Protein AF-A0AAV9IVK7-F1 (afdb_monomer_lite)

Secondary structure (DSSP, 8-state):
-EEE-S-TT-HHHHHHHHHHHT-TTTHHHHHHHTT--EEEEES--HHHHHHHHHHHTGGGSTTEEEEE-TT-HHHHHHHHTTS----EE--SSTT-TTGGGSTT-EEPPEEEEEETTEEEEEEE----GGGTTTTS----HHHHHHHHHHHHHTT-TTS--SSPPP---TTHHHHHHHHHHHHHHHHHTTSSTT---

pLDDT: mean 80.97, std 16.89, range [42.03, 97.69]

Structure (mmCIF, N/CA/C/O backbone):
data_AF-A0AAV9IVK7-F1
#
_entry.id   AF-A0AAV9IVK7-F1
#
loop_
_atom_site.group_PDB
_atom_site.id
_atom_site.type_symbol
_atom_site.label_atom_id
_atom_site.label_alt_id
_atom_site.label_comp_id
_atom_site.label_asym_id
_atom_site.label_entity_id
_atom_site.label_seq_id
_atom_site.pdbx_PDB_ins_code
_atom_site.Cartn_x
_atom_site.Cartn_y
_atom_site.Cartn_z
_atom_site.occupancy
_atom_site.B_iso_or_equiv
_atom_site.auth_seq_id
_atom_site.auth_comp_id
_atom_site.auth_asym_id
_atom_site.auth_atom_id
_atom_site.pdbx_PDB_model_num
ATOM 1 N N . MET A 1 1 ? -2.803 -2.476 8.104 1.00 95.19 1 MET A N 1
ATOM 2 C CA . MET A 1 1 ? -3.127 -1.958 6.752 1.00 95.19 1 MET A CA 1
ATOM 3 C C . MET A 1 1 ? -1.980 -2.274 5.807 1.00 95.19 1 MET A C 1
ATOM 5 O O . MET A 1 1 ? -0.837 -2.167 6.224 1.00 95.19 1 MET A O 1
ATOM 9 N N . PHE A 1 2 ? -2.270 -2.639 4.561 1.00 97.38 2 PHE A N 1
ATOM 10 C CA . PHE A 1 2 ? -1.283 -2.898 3.514 1.00 97.38 2 PHE A CA 1
ATOM 11 C C . PHE A 1 2 ? -1.535 -1.961 2.334 1.00 97.38 2 PHE A C 1
ATOM 13 O O . PHE A 1 2 ? -2.604 -2.006 1.729 1.00 97.38 2 PHE A O 1
ATOM 20 N N . ALA A 1 3 ? -0.556 -1.124 2.004 1.00 96.38 3 ALA A N 1
ATOM 21 C CA . ALA A 1 3 ? -0.576 -0.258 0.833 1.00 96.38 3 ALA A CA 1
ATOM 22 C C . ALA A 1 3 ? 0.445 -0.780 -0.184 1.00 96.38 3 ALA A C 1
ATOM 24 O O . ALA A 1 3 ? 1.652 -0.576 -0.036 1.00 96.38 3 ALA A O 1
ATOM 25 N N . VAL A 1 4 ? -0.041 -1.476 -1.211 1.00 97.00 4 VAL A N 1
ATOM 26 C CA . VAL A 1 4 ? 0.794 -1.996 -2.298 1.00 97.00 4 VAL A CA 1
ATOM 27 C C . VAL A 1 4 ? 1.106 -0.866 -3.270 1.00 97.00 4 VAL A C 1
ATOM 29 O O . VAL A 1 4 ? 0.221 -0.099 -3.661 1.00 97.00 4 VAL A O 1
ATOM 32 N N . TYR A 1 5 ? 2.363 -0.759 -3.690 1.00 95.50 5 TYR A N 1
ATOM 33 C CA . TYR A 1 5 ? 2.804 0.238 -4.654 1.00 95.50 5 TYR A CA 1
ATOM 34 C C . TYR A 1 5 ? 3.814 -0.332 -5.655 1.00 95.50 5 TYR A C 1
ATOM 36 O O . TYR A 1 5 ? 4.509 -1.310 -5.402 1.00 95.50 5 TYR A O 1
ATOM 44 N N . ARG A 1 6 ? 3.933 0.332 -6.811 1.00 92.88 6 ARG A N 1
ATOM 45 C CA . ARG A 1 6 ? 4.744 -0.143 -7.950 1.00 92.88 6 ARG A CA 1
ATOM 46 C C . ARG A 1 6 ? 6.261 -0.105 -7.723 1.00 92.88 6 ARG A C 1
ATOM 48 O O . ARG A 1 6 ? 7.010 -0.573 -8.574 1.00 92.88 6 ARG A O 1
ATOM 55 N N . GLY A 1 7 ? 6.709 0.508 -6.631 1.00 92.81 7 GLY A N 1
ATOM 56 C CA . GLY A 1 7 ? 8.116 0.724 -6.317 1.00 92.81 7 GLY A CA 1
ATOM 57 C C . GLY A 1 7 ? 8.552 2.191 -6.313 1.00 92.81 7 GLY A C 1
ATOM 58 O O . GLY A 1 7 ? 7.805 3.101 -6.680 1.00 92.81 7 GLY A O 1
ATOM 59 N N . SER A 1 8 ? 9.782 2.430 -5.862 1.00 91.62 8 SER A N 1
ATOM 60 C CA . SER A 1 8 ? 10.250 3.761 -5.463 1.00 91.62 8 SER A CA 1
ATOM 61 C C . SER A 1 8 ? 10.516 4.754 -6.597 1.00 91.62 8 SER A C 1
ATOM 63 O O . SER A 1 8 ? 10.635 5.959 -6.378 1.00 91.62 8 SER A O 1
ATOM 65 N N . TRP A 1 9 ? 10.575 4.279 -7.834 1.00 89.81 9 TRP A N 1
ATOM 66 C CA . TRP A 1 9 ? 10.667 5.130 -9.019 1.00 89.81 9 TRP A CA 1
ATOM 67 C C . TRP A 1 9 ? 9.313 5.766 -9.387 1.00 89.81 9 TRP A C 1
ATOM 69 O O . TRP A 1 9 ? 9.270 6.750 -10.123 1.00 89.81 9 TRP A O 1
ATOM 79 N N . CYS A 1 10 ? 8.196 5.227 -8.883 1.00 90.44 10 CYS A N 1
ATOM 80 C CA . CYS A 1 10 ? 6.849 5.685 -9.208 1.00 90.44 10 CYS A CA 1
ATOM 81 C C . CYS A 1 10 ? 6.505 6.961 -8.419 1.00 90.44 10 CYS A C 1
ATOM 83 O O . CYS A 1 10 ? 6.045 6.900 -7.277 1.00 90.44 10 CYS A O 1
ATOM 85 N N . ALA A 1 11 ? 6.669 8.133 -9.043 1.00 90.00 11 ALA A N 1
ATOM 86 C CA . ALA A 1 11 ? 6.368 9.427 -8.415 1.00 90.00 11 ALA A CA 1
ATOM 87 C C . ALA A 1 11 ? 4.920 9.518 -7.900 1.00 90.00 11 ALA A C 1
ATOM 89 O O . ALA A 1 11 ? 4.671 10.023 -6.807 1.00 90.00 11 ALA A O 1
ATOM 90 N N . VAL A 1 12 ? 3.974 8.954 -8.654 1.00 91.00 12 VAL A N 1
ATOM 91 C CA . VAL A 1 12 ? 2.556 8.930 -8.279 1.00 91.00 12 VAL A CA 1
ATOM 92 C C . VAL A 1 12 ? 2.312 8.085 -7.025 1.00 91.00 12 VAL A C 1
ATOM 94 O O . VAL A 1 12 ? 1.520 8.453 -6.163 1.00 91.00 12 VAL A O 1
ATOM 97 N N . CYS A 1 13 ? 3.032 6.971 -6.901 1.00 92.44 13 CYS A N 1
ATOM 98 C CA . CYS A 1 13 ? 2.983 6.104 -5.734 1.00 92.44 13 CYS A CA 1
ATOM 99 C C . CYS A 1 13 ? 3.539 6.823 -4.506 1.00 92.44 13 CYS A C 1
ATOM 101 O O . CYS A 1 13 ? 2.904 6.825 -3.460 1.00 92.44 13 CYS A O 1
ATOM 103 N N . ARG A 1 14 ? 4.684 7.501 -4.652 1.00 91.88 14 ARG A N 1
ATOM 104 C CA . ARG A 1 14 ? 5.283 8.294 -3.573 1.00 91.88 14 ARG A CA 1
ATOM 105 C C . ARG A 1 14 ? 4.344 9.399 -3.087 1.00 91.88 14 ARG A C 1
ATOM 107 O O . ARG A 1 14 ? 4.202 9.580 -1.884 1.00 91.88 14 ARG A O 1
ATOM 114 N N . ALA A 1 15 ? 3.702 10.122 -4.006 1.00 91.06 15 ALA A N 1
ATOM 115 C CA . ALA A 1 15 ? 2.747 11.171 -3.654 1.00 91.06 15 ALA A CA 1
ATOM 116 C C . ALA A 1 15 ? 1.525 10.612 -2.908 1.00 91.06 15 ALA A C 1
ATOM 118 O O . ALA A 1 15 ? 1.108 11.178 -1.904 1.00 91.06 15 ALA A O 1
ATOM 119 N N . TRP A 1 16 ? 0.980 9.481 -3.366 1.00 91.50 16 TRP A N 1
ATOM 120 C CA . TRP A 1 16 ? -0.132 8.809 -2.691 1.00 91.50 16 TRP A CA 1
ATOM 121 C C . TRP A 1 16 ? 0.242 8.320 -1.288 1.00 91.50 16 TRP A C 1
ATOM 123 O O . TRP A 1 16 ? -0.510 8.544 -0.348 1.00 91.50 16 TRP A O 1
ATOM 133 N N . LEU A 1 17 ? 1.423 7.719 -1.128 1.00 91.69 17 LEU A N 1
ATOM 134 C CA . LEU A 1 17 ? 1.901 7.248 0.170 1.00 91.69 17 LEU A CA 1
ATOM 135 C C . LEU A 1 17 ? 2.155 8.395 1.150 1.00 91.69 17 LEU A C 1
ATOM 137 O O . LEU A 1 17 ? 1.761 8.284 2.301 1.00 91.69 17 LEU A O 1
ATOM 141 N N . ARG A 1 18 ? 2.733 9.517 0.702 1.00 89.62 18 ARG A N 1
ATOM 142 C CA . ARG A 1 18 ? 2.906 10.707 1.557 1.00 89.62 18 ARG A CA 1
ATOM 143 C C . ARG A 1 18 ? 1.588 11.223 2.116 1.00 89.62 18 ARG A C 1
ATOM 145 O O . ARG A 1 18 ? 1.512 11.512 3.297 1.00 89.62 18 ARG A O 1
ATOM 152 N N . ARG A 1 19 ? 0.522 11.207 1.315 1.00 88.62 19 ARG A N 1
ATOM 153 C CA . ARG A 1 19 ? -0.805 11.613 1.787 1.00 88.62 19 ARG A CA 1
ATOM 154 C C . ARG A 1 19 ? -1.365 10.756 2.920 1.00 88.62 19 ARG A C 1
ATOM 156 O O . ARG A 1 19 ? -2.202 11.268 3.643 1.00 88.62 19 ARG A O 1
ATOM 163 N N . PHE A 1 20 ? -0.947 9.496 3.079 1.00 83.19 20 PHE A N 1
ATOM 164 C CA . PHE A 1 20 ? -1.287 8.730 4.287 1.00 83.19 20 PHE A CA 1
ATOM 165 C C . PHE A 1 20 ? -0.589 9.293 5.524 1.00 83.19 20 PHE A C 1
ATOM 167 O O . PHE A 1 20 ? -1.168 9.298 6.600 1.00 83.19 20 PHE A O 1
ATOM 174 N N . LEU A 1 21 ? 0.656 9.734 5.367 1.00 82.06 21 LEU A N 1
ATOM 175 C CA . LEU A 1 21 ? 1.499 10.209 6.462 1.00 82.06 21 LEU A CA 1
ATOM 176 C C . LEU A 1 21 ? 1.112 11.627 6.895 1.00 82.06 21 LEU A C 1
ATOM 178 O O . LEU A 1 21 ? 1.238 11.948 8.068 1.00 82.06 21 LEU A O 1
ATOM 182 N N . ASP A 1 22 ? 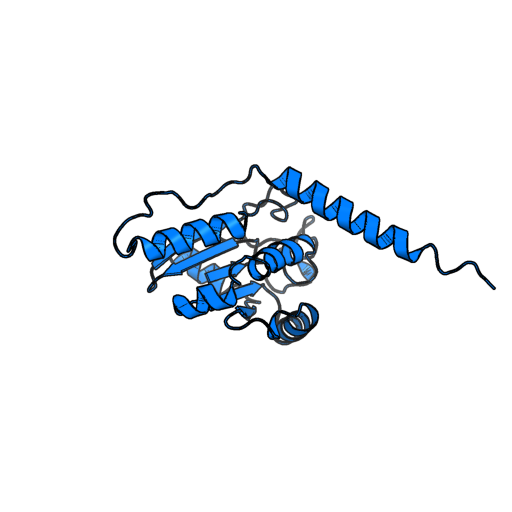0.597 12.427 5.960 1.00 86.00 22 ASP A N 1
ATOM 183 C CA . ASP A 1 22 ? 0.215 13.828 6.169 1.00 86.00 22 ASP A CA 1
ATOM 184 C C . ASP A 1 22 ? -1.245 14.002 6.678 1.00 86.00 22 ASP A C 1
ATOM 186 O O . ASP A 1 22 ? -1.797 15.098 6.593 1.00 86.00 22 ASP A O 1
ATOM 190 N N . VAL A 1 23 ? -1.926 12.935 7.132 1.00 79.19 23 VAL A N 1
ATOM 191 C CA . VAL A 1 23 ? -3.314 13.012 7.652 1.00 79.19 23 VAL A CA 1
ATOM 192 C C . VAL A 1 23 ? -3.336 13.502 9.099 1.00 79.19 23 VAL A C 1
ATOM 194 O O . VAL A 1 23 ? -2.547 13.016 9.898 1.00 79.19 23 VAL A O 1
ATOM 197 N N . GLU A 1 24 ? -4.294 14.375 9.443 1.00 65.31 24 GLU A N 1
ATOM 198 C CA . GLU A 1 24 ? -4.499 14.918 10.798 1.00 65.31 24 GLU A CA 1
ATOM 199 C C . GLU A 1 24 ? -5.785 14.389 11.497 1.00 65.31 24 GLU A C 1
ATOM 201 O O . GLU A 1 24 ? -6.814 14.203 10.835 1.00 65.31 24 GLU A O 1
ATOM 206 N N . PRO A 1 25 ? -5.796 14.135 12.829 1.00 79.75 25 PRO A N 1
ATOM 207 C CA . PRO A 1 25 ? -4.619 13.933 13.678 1.00 79.75 25 PRO A CA 1
ATOM 208 C C . PRO A 1 25 ? -3.663 12.919 13.066 1.00 79.75 25 PRO A C 1
ATOM 210 O O . PRO A 1 25 ? -4.139 12.034 12.338 1.00 79.75 25 PRO A O 1
ATOM 213 N N . SER A 1 26 ? -2.367 13.083 13.354 1.00 82.81 26 SER A N 1
ATOM 214 C CA . SER A 1 26 ? -1.291 12.328 12.715 1.00 82.81 26 SER A CA 1
ATOM 215 C C . SER A 1 26 ? -1.644 10.844 12.598 1.00 82.81 26 SER A C 1
ATOM 217 O O . SER A 1 26 ? -2.177 10.224 13.528 1.00 82.81 26 SER A O 1
ATOM 219 N N . LEU A 1 27 ? -1.345 10.241 11.445 1.00 86.44 27 LEU A N 1
ATOM 220 C CA . LEU A 1 27 ? -1.586 8.811 11.238 1.00 86.44 27 LEU A CA 1
ATOM 221 C C . LEU A 1 27 ? -0.963 7.969 12.368 1.00 86.44 27 LEU A C 1
ATOM 223 O O . LEU A 1 27 ? -1.567 6.991 12.798 1.00 86.44 27 LEU A O 1
ATOM 227 N N . SER A 1 28 ? 0.203 8.368 12.879 1.00 86.94 28 SER A N 1
ATOM 228 C CA . SER A 1 28 ? 0.886 7.697 13.990 1.00 86.94 28 SER A CA 1
ATOM 229 C C . SER A 1 28 ? 0.036 7.644 15.264 1.00 86.94 28 SER A C 1
ATOM 231 O O . SER A 1 28 ? -0.057 6.587 15.895 1.00 86.94 28 SER A O 1
ATOM 233 N N . ASP A 1 29 ? -0.620 8.747 15.627 1.00 90.38 29 ASP A N 1
ATOM 234 C CA . ASP A 1 29 ? -1.457 8.811 16.831 1.00 90.38 29 ASP A CA 1
ATOM 235 C C . ASP A 1 29 ? -2.673 7.903 16.687 1.00 90.38 29 ASP A C 1
ATOM 237 O O . ASP A 1 29 ? -2.962 7.081 17.560 1.00 90.38 29 ASP A O 1
ATOM 241 N N . ARG A 1 30 ? -3.337 7.975 15.528 1.00 90.12 30 ARG A N 1
ATOM 242 C CA . ARG A 1 30 ? -4.506 7.139 15.243 1.00 90.12 30 ARG A CA 1
ATOM 243 C C . ARG A 1 30 ? -4.148 5.652 15.189 1.00 90.12 30 ARG A C 1
ATOM 245 O O . ARG A 1 30 ? -4.898 4.818 15.688 1.00 90.12 30 ARG A O 1
ATOM 252 N N . LEU A 1 31 ? -2.999 5.297 14.611 1.00 91.81 31 LEU A N 1
ATOM 253 C CA . LEU A 1 31 ? -2.500 3.921 14.639 1.00 91.81 31 LEU A CA 1
ATOM 254 C C . LEU A 1 31 ? -2.199 3.480 16.071 1.00 91.81 31 LEU A C 1
ATOM 256 O O . LEU A 1 31 ? -2.571 2.377 16.443 1.00 91.81 31 LEU A O 1
ATOM 260 N N . THR A 1 32 ? -1.581 4.328 16.892 1.00 92.50 32 THR A N 1
ATOM 261 C CA . THR A 1 32 ? -1.273 3.994 18.290 1.00 92.50 32 THR A CA 1
ATOM 262 C C . THR A 1 32 ? -2.538 3.739 19.104 1.00 92.50 32 THR A C 1
ATOM 264 O O . THR A 1 32 ? -2.605 2.739 19.814 1.00 92.50 32 THR A O 1
ATOM 267 N N . GLN A 1 33 ? -3.564 4.578 18.944 1.00 92.31 33 GLN A N 1
ATOM 268 C CA . GLN A 1 33 ? -4.852 4.423 19.626 1.00 92.31 33 GLN A CA 1
ATOM 269 C C . GLN A 1 33 ? -5.545 3.085 19.321 1.00 92.31 33 GLN A C 1
ATOM 271 O O . GLN A 1 33 ? -6.265 2.558 20.164 1.00 92.31 33 GLN A O 1
ATOM 276 N N . HIS A 1 34 ? -5.335 2.540 18.123 1.00 89.94 34 HIS A N 1
ATOM 277 C CA . HIS A 1 34 ? -5.998 1.324 17.648 1.00 89.94 34 HIS A CA 1
ATOM 278 C C . HIS A 1 34 ? -5.046 0.128 17.492 1.00 89.94 34 HIS A C 1
ATOM 280 O O . HIS A 1 34 ? -5.388 -0.826 16.796 1.00 89.94 34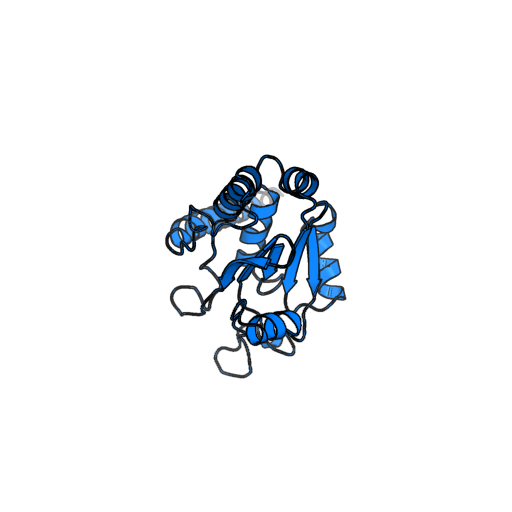 HIS A O 1
ATOM 286 N N . ASP A 1 35 ? -3.843 0.205 18.073 1.00 93.31 35 ASP A N 1
ATOM 287 C CA . ASP A 1 35 ? -2.740 -0.750 17.882 1.00 93.31 35 ASP A CA 1
ATOM 288 C C . ASP A 1 35 ? -2.510 -1.157 16.408 1.00 93.31 35 ASP A C 1
ATOM 290 O O . ASP A 1 35 ? -2.180 -2.286 16.049 1.00 93.31 35 ASP A O 1
ATOM 294 N N . GLY A 1 36 ? -2.714 -0.199 15.509 1.00 94.69 36 GLY A N 1
ATOM 295 C CA . GLY A 1 36 ? -2.582 -0.369 14.077 1.00 94.69 36 GLY A CA 1
ATOM 296 C C . GLY A 1 36 ? -1.127 -0.344 13.620 1.00 94.69 36 GLY A C 1
ATOM 297 O O . GLY A 1 36 ? -0.255 0.277 14.230 1.00 94.69 36 GLY A O 1
ATOM 298 N N . VAL A 1 37 ? -0.888 -0.980 12.473 1.00 95.56 37 VAL A N 1
ATOM 299 C CA . VAL A 1 37 ? 0.374 -0.915 11.726 1.00 95.56 37 VAL A CA 1
ATOM 300 C C . VAL A 1 37 ? 0.075 -0.759 10.236 1.00 95.56 37 VAL A C 1
ATOM 302 O O . VAL A 1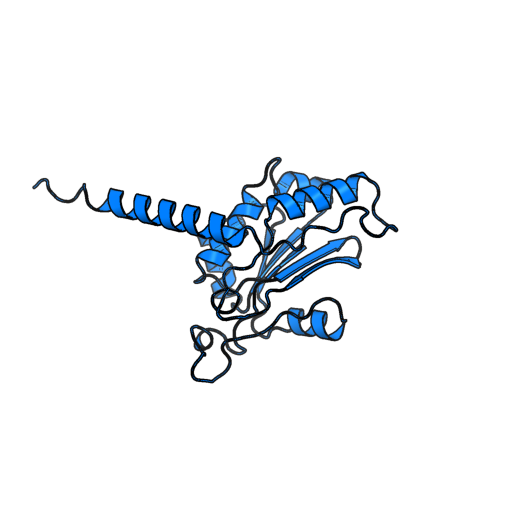 37 ? -0.907 -1.310 9.718 1.00 95.56 37 VAL A O 1
ATOM 305 N N . VAL A 1 38 ? 0.923 -0.012 9.532 1.00 95.31 38 VAL A N 1
ATOM 306 C CA . VAL A 1 38 ? 0.875 0.156 8.077 1.00 95.31 38 VAL A CA 1
ATOM 307 C C . VAL A 1 38 ? 2.098 -0.479 7.434 1.00 95.31 38 VAL A C 1
ATOM 309 O O . VAL A 1 38 ? 3.232 -0.107 7.724 1.00 95.31 38 VAL A O 1
ATOM 312 N N . TYR A 1 39 ? 1.850 -1.396 6.506 1.00 96.62 39 TYR A N 1
ATOM 313 C CA . TYR A 1 39 ? 2.860 -2.035 5.676 1.00 96.62 39 TYR A CA 1
ATOM 314 C C . TYR A 1 39 ? 2.814 -1.452 4.263 1.00 96.62 39 TYR A C 1
ATOM 316 O O . TYR A 1 39 ? 1.785 -1.508 3.585 1.00 96.62 39 TYR A O 1
ATOM 324 N N . LEU A 1 40 ? 3.934 -0.898 3.810 1.00 96.31 40 LEU A N 1
ATOM 325 C CA . LEU A 1 40 ? 4.119 -0.403 2.449 1.00 96.31 40 LEU A CA 1
ATOM 326 C C . LEU A 1 40 ? 4.765 -1.503 1.611 1.00 96.31 40 LEU A C 1
ATOM 328 O O . LEU A 1 40 ? 5.966 -1.752 1.726 1.00 96.31 40 LEU A O 1
ATOM 332 N N . VAL A 1 41 ? 3.965 -2.169 0.783 1.00 97.56 41 VAL A N 1
ATOM 333 C CA . VAL A 1 41 ? 4.360 -3.403 0.091 1.00 97.56 41 VAL A CA 1
ATOM 334 C C . VAL A 1 41 ? 4.802 -3.105 -1.338 1.00 97.56 41 VAL A C 1
ATOM 336 O O . VAL A 1 41 ? 4.089 -2.421 -2.076 1.00 97.56 41 VAL A O 1
ATOM 339 N N . SER A 1 42 ? 5.951 -3.625 -1.767 1.00 96.88 42 SER A N 1
ATOM 340 C CA . SER A 1 42 ? 6.349 -3.598 -3.181 1.00 96.88 42 SER A CA 1
ATOM 341 C C . SER A 1 42 ? 7.254 -4.764 -3.552 1.00 96.88 42 SER A C 1
ATOM 343 O O . SER A 1 42 ? 7.860 -5.393 -2.694 1.00 96.88 42 SER A O 1
ATOM 345 N N . ALA A 1 43 ? 7.421 -4.979 -4.855 1.00 96.25 43 ALA A N 1
ATOM 346 C CA . ALA A 1 43 ? 8.322 -5.990 -5.406 1.00 96.25 43 ALA A CA 1
ATOM 347 C C . ALA A 1 43 ? 9.821 -5.652 -5.265 1.00 96.25 43 ALA A C 1
ATOM 349 O O . ALA A 1 43 ? 10.668 -6.271 -5.904 1.00 96.25 43 ALA A O 1
ATOM 350 N N . GLN A 1 44 ? 10.170 -4.616 -4.499 1.00 95.06 44 GLN A N 1
ATOM 351 C CA . GLN A 1 44 ? 11.563 -4.260 -4.256 1.00 95.06 44 GLN A CA 1
ATOM 352 C C . GLN A 1 44 ? 12.215 -5.270 -3.312 1.00 95.06 44 GLN A C 1
ATOM 354 O O . GLN A 1 44 ? 11.573 -5.762 -2.389 1.00 95.06 44 GLN A O 1
ATOM 359 N N . ASP A 1 45 ? 13.503 -5.536 -3.518 1.00 95.06 45 ASP A N 1
ATOM 360 C CA . ASP A 1 45 ? 14.301 -6.302 -2.563 1.00 95.06 45 ASP A CA 1
ATOM 361 C C . ASP A 1 45 ? 14.504 -5.541 -1.235 1.00 95.06 45 ASP A C 1
ATOM 363 O O . ASP A 1 45 ? 14.147 -4.362 -1.093 1.00 95.06 45 ASP A O 1
ATOM 367 N N . HIS A 1 46 ? 15.064 -6.236 -0.243 1.00 94.25 46 HIS A N 1
ATOM 368 C CA . HIS A 1 46 ? 15.301 -5.698 1.097 1.00 94.25 46 HIS A CA 1
ATOM 369 C C . HIS A 1 46 ? 16.213 -4.461 1.090 1.00 94.25 46 HIS A C 1
ATOM 371 O O . HIS A 1 46 ? 15.878 -3.451 1.716 1.00 94.25 46 HIS A O 1
ATOM 377 N N . ASP A 1 47 ? 17.319 -4.495 0.346 1.00 93.75 47 ASP A N 1
ATOM 378 C CA . ASP A 1 47 ? 18.313 -3.416 0.320 1.00 93.75 47 ASP A CA 1
ATOM 379 C C . ASP A 1 47 ? 17.754 -2.139 -0.310 1.00 93.75 47 ASP A C 1
ATOM 381 O O . ASP A 1 47 ? 17.902 -1.031 0.222 1.00 93.75 47 ASP A O 1
ATOM 385 N N . ALA A 1 48 ? 17.081 -2.276 -1.452 1.00 92.50 48 ALA A N 1
ATOM 386 C CA . ALA A 1 48 ? 16.399 -1.180 -2.111 1.00 92.50 48 ALA A CA 1
ATOM 387 C C . ALA A 1 48 ? 15.309 -0.622 -1.195 1.00 92.50 48 ALA A C 1
ATOM 389 O O . ALA A 1 48 ? 15.173 0.596 -1.070 1.00 92.50 48 ALA A O 1
ATOM 390 N N . THR A 1 49 ? 14.547 -1.486 -0.533 1.00 92.69 49 THR A N 1
ATOM 391 C CA . THR A 1 49 ? 13.492 -1.080 0.396 1.00 92.69 49 THR A CA 1
ATOM 392 C C . THR A 1 49 ? 14.039 -0.243 1.554 1.00 92.69 49 THR A C 1
ATOM 394 O O . THR A 1 49 ? 13.556 0.871 1.769 1.00 92.69 49 THR A O 1
ATOM 397 N N . ALA A 1 50 ? 15.103 -0.697 2.222 1.00 90.12 50 ALA A N 1
ATOM 398 C CA . ALA A 1 50 ? 15.742 0.029 3.322 1.00 90.12 50 ALA A CA 1
ATOM 399 C C . ALA A 1 50 ? 16.256 1.415 2.888 1.00 90.12 50 ALA A C 1
ATOM 401 O O . ALA A 1 50 ? 15.956 2.431 3.523 1.00 90.12 50 ALA A O 1
ATOM 402 N N . LYS A 1 51 ? 16.948 1.490 1.742 1.00 92.50 51 LYS A N 1
ATOM 403 C CA . LYS A 1 51 ? 17.430 2.763 1.171 1.00 92.50 51 LYS A CA 1
ATOM 404 C C . LYS A 1 51 ? 16.282 3.733 0.882 1.00 92.50 51 LYS A C 1
ATOM 406 O O . LYS A 1 51 ? 16.400 4.935 1.123 1.00 92.50 51 LYS A O 1
ATOM 411 N N . ASN A 1 52 ? 15.162 3.229 0.363 1.00 89.75 52 ASN A N 1
ATOM 412 C CA . ASN A 1 52 ? 14.003 4.066 0.064 1.00 89.75 52 ASN A CA 1
ATOM 413 C C . ASN A 1 52 ? 13.268 4.519 1.326 1.00 89.75 52 ASN A C 1
ATOM 415 O O . ASN A 1 52 ? 12.822 5.664 1.359 1.00 89.75 52 ASN A O 1
ATOM 419 N N . ALA A 1 53 ? 13.205 3.685 2.367 1.00 88.94 53 ALA A N 1
ATOM 420 C CA . ALA A 1 53 ? 12.612 4.056 3.647 1.00 88.94 53 ALA A CA 1
ATOM 421 C C . ALA A 1 53 ? 13.299 5.275 4.268 1.00 88.94 53 ALA A C 1
ATOM 423 O O . ALA A 1 53 ? 12.621 6.238 4.641 1.00 88.94 53 ALA A O 1
ATOM 424 N N . ALA A 1 54 ? 14.635 5.275 4.278 1.00 89.38 54 ALA A N 1
ATOM 425 C CA . ALA A 1 54 ? 15.433 6.416 4.716 1.00 89.38 54 ALA A CA 1
ATOM 426 C C . ALA A 1 54 ? 15.218 7.638 3.807 1.00 89.38 54 ALA A C 1
ATOM 428 O O . ALA A 1 54 ? 14.843 8.713 4.271 1.00 89.38 54 ALA A O 1
ATOM 429 N N . ARG A 1 55 ? 15.359 7.466 2.484 1.00 89.88 55 ARG A N 1
ATOM 430 C CA . ARG A 1 55 ? 15.213 8.557 1.501 1.00 89.88 55 ARG A CA 1
ATOM 431 C C . ARG A 1 55 ? 13.835 9.225 1.537 1.00 89.88 55 ARG A C 1
ATOM 433 O O . ARG A 1 55 ? 13.699 10.393 1.170 1.00 89.88 55 ARG A O 1
ATOM 440 N N . TRP A 1 56 ? 12.788 8.476 1.864 1.00 88.25 56 TRP A N 1
ATOM 441 C CA . TRP A 1 56 ? 11.418 8.985 1.882 1.00 88.25 56 TRP A CA 1
ATOM 442 C C . TRP A 1 56 ? 11.008 9.553 3.241 1.00 88.25 56 TRP A C 1
ATOM 444 O O . TRP A 1 56 ? 9.929 10.137 3.310 1.00 88.25 56 TRP A O 1
ATOM 454 N N . GLY A 1 57 ? 11.857 9.431 4.268 1.00 87.50 57 GLY A N 1
ATOM 455 C CA . GLY A 1 57 ? 11.565 9.868 5.636 1.00 87.50 57 GLY A CA 1
ATOM 456 C C . GLY A 1 57 ? 10.559 8.973 6.363 1.00 87.50 57 GLY A C 1
ATOM 457 O O . GLY A 1 57 ? 10.091 9.321 7.436 1.00 87.50 57 GLY A O 1
ATOM 458 N N . ILE A 1 58 ? 10.217 7.818 5.791 1.00 84.81 58 ILE A N 1
ATOM 459 C CA . ILE A 1 58 ? 9.202 6.910 6.343 1.00 84.81 58 ILE A CA 1
ATOM 460 C C . ILE A 1 58 ? 9.755 6.111 7.516 1.00 84.81 58 ILE A C 1
ATOM 462 O O . ILE A 1 58 ? 9.003 5.779 8.420 1.00 84.81 58 ILE A O 1
ATOM 466 N N . ALA A 1 59 ? 11.066 5.856 7.538 1.00 85.12 59 ALA A N 1
ATOM 467 C CA . ALA A 1 59 ? 11.719 5.200 8.670 1.00 85.12 59 ALA A CA 1
ATOM 468 C C . ALA A 1 59 ? 11.533 5.962 10.000 1.00 85.12 59 ALA A C 1
ATOM 470 O O . ALA A 1 59 ? 11.690 5.372 11.062 1.00 85.12 59 ALA A O 1
ATOM 471 N N . ALA A 1 60 ? 11.198 7.256 9.941 1.00 85.88 60 ALA A N 1
ATOM 472 C CA . ALA A 1 60 ? 10.924 8.088 11.107 1.00 85.88 60 ALA A CA 1
ATOM 473 C C . ALA A 1 60 ? 9.439 8.108 11.518 1.00 85.88 60 ALA A C 1
ATOM 475 O O . ALA A 1 60 ? 9.116 8.712 12.535 1.00 85.88 60 ALA A O 1
ATOM 476 N N . VAL A 1 61 ? 8.535 7.486 10.750 1.00 87.56 61 VAL A N 1
ATOM 477 C CA . VAL A 1 61 ? 7.100 7.462 11.064 1.00 87.56 61 VAL A CA 1
ATOM 478 C C . VAL A 1 61 ? 6.787 6.205 11.882 1.00 87.56 61 VAL A C 1
ATOM 480 O O . VAL A 1 61 ? 6.889 5.096 11.349 1.00 87.56 61 VAL A O 1
ATOM 483 N N . PRO A 1 62 ? 6.389 6.333 13.162 1.00 90.56 62 PRO A N 1
ATOM 484 C CA . PRO A 1 62 ? 6.074 5.176 13.988 1.00 90.56 62 PRO A CA 1
ATOM 485 C C . PRO A 1 62 ? 4.952 4.335 13.376 1.00 90.56 62 PRO A C 1
ATOM 487 O O . PRO A 1 62 ? 4.022 4.859 12.763 1.00 90.56 62 PRO A O 1
ATOM 490 N N . ARG A 1 63 ? 5.034 3.011 13.559 1.00 93.31 63 ARG A N 1
ATOM 491 C CA . ARG A 1 63 ? 4.015 2.043 13.101 1.00 93.31 63 ARG A CA 1
ATOM 492 C C . ARG A 1 63 ? 3.767 2.043 11.583 1.00 93.31 63 ARG A C 1
ATOM 494 O O . ARG A 1 63 ? 2.790 1.452 11.121 1.00 93.31 63 ARG A O 1
ATOM 501 N N . VAL A 1 64 ? 4.671 2.626 10.796 1.00 93.25 64 VAL A N 1
ATOM 502 C CA . VAL A 1 64 ? 4.710 2.506 9.336 1.00 93.25 64 VAL A CA 1
ATOM 503 C C . VAL A 1 64 ? 6.025 1.848 8.945 1.00 93.25 64 VAL A C 1
ATOM 505 O O . VAL A 1 64 ? 7.098 2.313 9.310 1.00 93.25 64 VAL A O 1
ATOM 508 N N . THR A 1 65 ? 5.961 0.760 8.188 1.00 93.50 65 THR A N 1
ATOM 509 C CA . THR A 1 65 ? 7.161 0.062 7.724 1.00 93.50 65 THR A CA 1
ATOM 510 C C . THR A 1 65 ? 7.005 -0.404 6.290 1.00 93.50 65 THR A C 1
ATOM 512 O O . THR A 1 65 ? 5.896 -0.627 5.804 1.00 93.50 65 THR A O 1
ATOM 515 N N . PHE A 1 66 ? 8.122 -0.554 5.591 1.00 94.69 66 PHE A N 1
ATOM 516 C CA . PHE A 1 66 ? 8.104 -1.211 4.297 1.00 94.69 66 PHE A CA 1
ATOM 517 C C . PHE A 1 66 ? 8.172 -2.723 4.458 1.00 94.69 66 PHE A C 1
ATOM 519 O O . PHE A 1 66 ? 8.873 -3.239 5.324 1.00 94.69 66 PHE A O 1
ATOM 526 N N . LEU A 1 67 ? 7.477 -3.419 3.566 1.00 96.56 67 LEU A N 1
ATOM 527 C CA . LEU A 1 67 ? 7.469 -4.869 3.493 1.00 96.56 67 LEU A CA 1
ATOM 528 C C . LEU A 1 67 ? 7.864 -5.283 2.066 1.00 96.56 67 LEU A C 1
ATOM 530 O O . LEU A 1 67 ? 7.054 -5.120 1.150 1.00 96.56 67 LEU A O 1
ATOM 534 N N . PRO A 1 68 ? 9.107 -5.741 1.842 1.00 96.81 68 PRO A N 1
ATOM 535 C CA . PRO A 1 68 ? 9.521 -6.228 0.533 1.00 96.81 68 PRO A CA 1
ATOM 536 C C . PRO A 1 68 ? 8.777 -7.527 0.198 1.00 96.81 68 PRO A C 1
ATOM 538 O O . PRO A 1 68 ? 8.672 -8.423 1.031 1.00 96.81 68 PRO A O 1
ATOM 541 N N . ASP A 1 69 ? 8.274 -7.618 -1.029 1.00 97.69 69 ASP A N 1
ATOM 542 C CA . ASP A 1 69 ? 7.583 -8.787 -1.582 1.00 97.69 69 ASP A CA 1
ATOM 543 C C . ASP A 1 69 ? 8.059 -9.045 -3.028 1.00 97.69 69 ASP A C 1
ATOM 545 O O . ASP A 1 69 ? 7.276 -8.961 -3.977 1.00 97.69 69 ASP A O 1
ATOM 549 N N . PRO A 1 70 ? 9.372 -9.277 -3.245 1.00 96.44 70 PRO A N 1
ATOM 550 C CA . PRO A 1 70 ? 9.971 -9.339 -4.584 1.00 96.44 70 PRO A CA 1
ATOM 551 C C . PRO A 1 70 ? 9.433 -10.481 -5.449 1.00 96.44 70 PRO A C 1
ATOM 553 O O . PRO A 1 70 ? 9.446 -10.384 -6.680 1.00 96.44 70 PRO A O 1
ATOM 556 N N . ASP A 1 71 ? 8.947 -11.541 -4.805 1.00 96.00 71 ASP A N 1
ATOM 557 C CA . ASP A 1 71 ? 8.377 -12.704 -5.466 1.00 96.00 71 ASP A CA 1
ATOM 558 C C . ASP A 1 71 ? 6.837 -12.702 -5.465 1.00 96.00 71 ASP A C 1
ATOM 560 O O . ASP A 1 71 ? 6.246 -13.670 -5.931 1.00 96.00 71 ASP A O 1
ATOM 564 N N . HIS A 1 72 ? 6.186 -11.626 -5.007 1.00 96.19 72 HIS A N 1
ATOM 565 C CA . HIS A 1 72 ? 4.722 -11.490 -4.903 1.00 96.19 72 HIS A CA 1
ATOM 566 C C . HIS A 1 72 ? 4.031 -12.567 -4.055 1.00 96.19 72 HIS A C 1
ATOM 568 O O . HIS A 1 72 ? 2.847 -12.832 -4.260 1.00 96.19 72 HIS A O 1
ATOM 574 N N . ALA A 1 73 ? 4.735 -13.196 -3.112 1.00 97.38 73 ALA A N 1
ATOM 575 C CA . ALA A 1 73 ? 4.193 -14.285 -2.302 1.00 97.38 73 ALA A CA 1
ATOM 576 C C . ALA A 1 73 ? 2.991 -13.820 -1.465 1.00 97.38 73 ALA A C 1
ATOM 578 O O . ALA A 1 73 ? 1.984 -14.524 -1.366 1.00 97.38 73 ALA A O 1
ATOM 579 N N . LEU A 1 74 ? 3.058 -12.602 -0.913 1.00 97.25 74 LEU A N 1
ATOM 580 C CA . LEU A 1 74 ? 1.969 -12.031 -0.118 1.00 97.25 74 LEU A CA 1
ATOM 581 C C . LEU A 1 74 ? 0.741 -11.717 -0.987 1.00 97.25 74 LEU A C 1
ATOM 583 O O . LEU A 1 74 ? -0.394 -12.027 -0.621 1.00 97.25 74 LEU A O 1
ATOM 587 N N . VAL A 1 75 ? 0.967 -11.124 -2.159 1.00 95.31 75 VAL A N 1
ATOM 588 C CA . VAL A 1 75 ? -0.095 -10.831 -3.130 1.00 95.31 75 VAL A CA 1
ATOM 589 C C . VAL A 1 75 ? -0.753 -12.112 -3.661 1.00 95.31 75 VAL A C 1
ATOM 591 O O . VAL A 1 75 ? -1.984 -12.180 -3.744 1.00 95.31 75 VAL A O 1
ATOM 594 N N . GLU A 1 76 ? 0.043 -13.129 -4.000 1.00 95.69 76 GLU A N 1
ATOM 595 C CA . GLU A 1 76 ? -0.442 -14.442 -4.440 1.00 95.69 76 GLU A CA 1
ATOM 59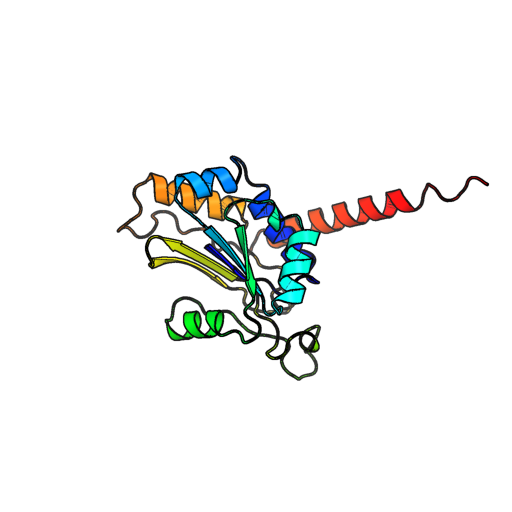6 C C . GLU A 1 76 ? -1.296 -15.095 -3.339 1.00 95.69 76 GLU A C 1
ATOM 598 O O . GLU A 1 76 ? -2.390 -15.589 -3.627 1.00 95.69 76 GLU A O 1
ATOM 603 N N . GLN A 1 77 ? -0.873 -15.001 -2.073 1.00 96.50 77 GLN A N 1
ATOM 604 C CA . GLN A 1 77 ? -1.633 -15.500 -0.925 1.00 96.50 77 GLN A CA 1
ATOM 605 C C . GLN A 1 77 ? -3.003 -14.817 -0.782 1.00 96.50 77 GLN A C 1
ATOM 607 O O . GLN A 1 77 ? -4.009 -15.502 -0.584 1.00 96.50 77 GLN A O 1
ATOM 612 N N . TRP A 1 78 ? -3.090 -13.488 -0.915 1.00 96.12 78 TRP A N 1
ATOM 613 C CA . TRP A 1 78 ? -4.382 -12.785 -0.857 1.00 96.12 78 TRP A CA 1
ATOM 614 C C . TRP A 1 78 ? -5.322 -13.176 -1.993 1.00 96.12 78 TRP A C 1
ATOM 616 O O . TRP A 1 78 ? -6.531 -13.284 -1.774 1.00 96.12 78 TRP A O 1
ATOM 626 N N . SER A 1 79 ? -4.780 -13.401 -3.192 1.00 93.06 79 SER A N 1
ATOM 627 C CA . SER A 1 79 ? -5.577 -13.854 -4.330 1.00 93.06 79 SER A CA 1
ATOM 628 C C . SER A 1 79 ? -6.079 -15.281 -4.122 1.00 93.06 79 SER A C 1
ATOM 630 O O . SER A 1 79 ? -7.247 -15.551 -4.397 1.00 93.06 79 SER A O 1
ATOM 632 N N . ALA A 1 80 ? -5.230 -16.182 -3.620 1.00 95.00 80 ALA A N 1
ATOM 633 C CA . ALA A 1 80 ? -5.601 -17.566 -3.325 1.00 95.00 80 ALA A CA 1
ATOM 634 C C . ALA A 1 80 ? -6.671 -17.658 -2.225 1.00 95.00 80 ALA A C 1
ATOM 636 O O . ALA A 1 80 ? -7.580 -18.477 -2.311 1.00 95.00 80 ALA A O 1
ATOM 637 N N . ALA A 1 81 ? -6.606 -16.770 -1.230 1.00 94.25 81 ALA A N 1
ATOM 638 C CA . ALA A 1 81 ? -7.595 -16.667 -0.160 1.00 94.25 81 ALA A CA 1
ATOM 639 C C . ALA A 1 81 ? -8.898 -15.949 -0.574 1.00 94.25 81 ALA A C 1
ATOM 641 O O . ALA A 1 81 ? -9.790 -15.780 0.254 1.00 94.25 81 ALA A O 1
ATOM 642 N N . GLY A 1 82 ? -9.011 -15.471 -1.820 1.00 94.31 82 GLY A N 1
ATOM 643 C CA . GLY A 1 82 ? -10.179 -14.716 -2.287 1.00 94.31 82 GLY A CA 1
ATOM 644 C C . GLY A 1 82 ? -10.345 -13.335 -1.637 1.00 94.31 82 GLY A C 1
ATOM 645 O O . GLY A 1 82 ? -11.420 -12.750 -1.722 1.00 94.31 82 GLY A O 1
ATOM 646 N N . ILE A 1 83 ? -9.297 -12.803 -0.996 1.00 94.25 83 ILE A N 1
ATOM 647 C CA . ILE A 1 83 ? -9.332 -11.514 -0.286 1.00 94.25 83 ILE A CA 1
ATOM 648 C C . ILE A 1 83 ? -9.225 -10.350 -1.275 1.00 94.25 83 ILE A C 1
ATOM 650 O O . ILE A 1 83 ? -10.010 -9.406 -1.224 1.00 94.25 83 ILE A O 1
ATOM 654 N N . ALA A 1 84 ? -8.234 -10.394 -2.166 1.00 94.56 84 ALA A N 1
ATOM 655 C CA . ALA A 1 84 ? -8.003 -9.350 -3.157 1.00 94.56 84 ALA A CA 1
ATOM 656 C C . ALA A 1 84 ? -7.219 -9.896 -4.350 1.00 94.56 84 ALA A C 1
ATOM 658 O O . ALA A 1 84 ? -6.269 -10.658 -4.185 1.00 94.56 84 ALA A O 1
ATOM 659 N N . ARG A 1 85 ? -7.564 -9.443 -5.559 1.00 94.81 85 ARG A N 1
ATOM 660 C CA . ARG A 1 85 ? -6.848 -9.801 -6.790 1.00 94.81 85 ARG A CA 1
ATOM 661 C C . ARG A 1 85 ? -5.941 -8.655 -7.235 1.00 94.81 85 ARG A C 1
ATOM 663 O O . ARG A 1 85 ? -6.297 -7.874 -8.117 1.00 94.81 85 ARG A O 1
ATOM 670 N N . VAL A 1 86 ? -4.767 -8.544 -6.619 1.00 94.19 86 VAL A N 1
ATOM 671 C CA . VAL A 1 86 ? -3.761 -7.552 -7.028 1.00 94.19 86 VAL A CA 1
ATOM 672 C C . VAL A 1 86 ? -3.125 -8.007 -8.341 1.00 94.19 86 VAL A C 1
ATOM 674 O O . VAL A 1 86 ? -2.587 -9.106 -8.440 1.00 94.19 86 VAL A O 1
ATOM 677 N N . GLN A 1 87 ? -3.209 -7.173 -9.376 1.00 92.62 87 GLN A N 1
ATOM 678 C CA . GLN A 1 87 ? -2.614 -7.510 -10.667 1.00 92.62 87 GLN A CA 1
ATOM 679 C C . GLN A 1 87 ? -1.095 -7.344 -10.636 1.00 92.62 87 GLN A C 1
ATOM 681 O O . GLN A 1 87 ? -0.583 -6.384 -10.066 1.00 92.62 87 GLN A O 1
ATOM 686 N N . VAL A 1 88 ? -0.380 -8.232 -11.320 1.00 91.06 88 VAL A N 1
ATOM 687 C CA . VAL A 1 88 ? 1.055 -8.097 -11.581 1.00 91.06 88 VAL A CA 1
ATOM 688 C C . VAL A 1 88 ? 1.248 -7.776 -13.061 1.00 91.06 88 VAL A C 1
ATOM 690 O O . VAL A 1 88 ? 0.613 -8.365 -13.931 1.00 91.06 88 VAL A O 1
ATOM 693 N N . SER A 1 89 ? 2.088 -6.789 -13.353 1.00 86.12 89 SER A N 1
ATOM 694 C CA . SER A 1 89 ? 2.315 -6.247 -14.700 1.00 86.12 89 SER A CA 1
ATOM 695 C C . SER A 1 89 ? 3.804 -6.169 -15.028 1.00 86.12 89 SER A C 1
ATOM 697 O O . SER A 1 89 ? 4.639 -6.358 -14.152 1.00 86.12 89 SER A O 1
ATOM 699 N N . GLY A 1 90 ? 4.163 -5.842 -16.270 1.00 76.56 90 GLY A N 1
ATOM 700 C CA . GLY A 1 90 ? 5.574 -5.701 -16.646 1.00 76.56 90 GLY A CA 1
ATOM 701 C C . GLY A 1 90 ? 6.307 -7.037 -16.808 1.00 76.56 90 GLY A C 1
ATOM 702 O O . GLY A 1 90 ? 7.533 -7.070 -16.784 1.00 76.56 90 GLY A O 1
ATOM 703 N N . LEU A 1 91 ? 5.561 -8.127 -16.990 1.00 67.25 91 LEU A N 1
ATOM 704 C CA . LEU A 1 91 ? 6.096 -9.390 -17.493 1.00 67.25 91 LEU A CA 1
ATOM 705 C C . LEU A 1 91 ? 6.634 -9.205 -18.933 1.00 67.25 91 LEU A C 1
ATOM 707 O O . LEU A 1 91 ? 6.293 -8.205 -19.579 1.00 67.25 91 LEU A O 1
ATOM 711 N N . PRO A 1 92 ? 7.489 -10.117 -19.436 1.00 54.47 92 PRO A N 1
ATOM 712 C CA . PRO A 1 92 ? 8.115 -9.991 -20.753 1.00 54.47 92 PRO A CA 1
ATOM 713 C C . PRO A 1 92 ? 7.098 -9.681 -21.863 1.00 54.47 92 PRO A C 1
ATOM 715 O O . PRO A 1 92 ? 6.056 -10.326 -21.957 1.00 54.47 92 PRO A O 1
ATOM 718 N N . GLY A 1 93 ? 7.395 -8.674 -22.690 1.00 57.72 93 GLY A N 1
ATOM 719 C CA . GLY A 1 93 ? 6.528 -8.221 -23.781 1.00 57.72 93 GLY A CA 1
ATOM 720 C C . GLY A 1 93 ? 6.700 -6.731 -24.124 1.00 57.72 93 GLY A C 1
ATOM 721 O O . GLY A 1 93 ? 7.389 -5.999 -23.404 1.00 57.72 93 GLY A O 1
ATOM 722 N N . PRO A 1 94 ? 6.059 -6.248 -25.204 1.00 43.75 94 PRO A N 1
ATOM 723 C CA . PRO A 1 94 ? 6.202 -4.870 -25.691 1.00 43.75 94 PRO A CA 1
ATOM 724 C C . PRO A 1 94 ? 5.688 -3.792 -24.717 1.00 43.75 94 PRO A C 1
ATOM 726 O O . PRO A 1 94 ? 6.031 -2.624 -24.855 1.00 43.75 94 PRO A O 1
ATOM 729 N N . ALA A 1 95 ? 4.921 -4.176 -23.690 1.00 49.81 95 ALA A N 1
ATOM 730 C CA . ALA A 1 95 ? 4.429 -3.291 -22.630 1.00 49.81 95 ALA A CA 1
ATOM 731 C C . ALA A 1 95 ? 5.227 -3.392 -21.306 1.00 49.81 95 ALA A C 1
ATOM 733 O O . ALA A 1 95 ? 4.738 -2.975 -20.255 1.00 49.81 95 ALA A O 1
ATOM 734 N N . SER A 1 96 ? 6.454 -3.930 -21.328 1.00 62.59 96 SER A N 1
ATOM 735 C CA . SER A 1 96 ? 7.298 -4.204 -20.144 1.00 62.59 96 SER A CA 1
ATOM 736 C C . SER A 1 96 ? 7.889 -2.970 -19.437 1.00 62.59 96 SER A C 1
ATOM 738 O O . SER A 1 96 ? 8.861 -3.088 -18.685 1.00 62.59 96 SER A O 1
ATOM 740 N N . ALA A 1 97 ? 7.320 -1.775 -19.632 1.00 63.03 97 ALA A N 1
ATOM 741 C CA . ALA A 1 97 ? 7.837 -0.538 -19.052 1.00 63.03 97 ALA A CA 1
ATOM 742 C C . ALA A 1 97 ? 8.055 -0.687 -17.531 1.00 63.03 97 ALA A C 1
ATOM 744 O O . ALA A 1 97 ? 7.117 -0.928 -16.768 1.00 63.03 97 ALA A O 1
ATOM 745 N N . TYR A 1 98 ? 9.320 -0.561 -17.111 1.00 69.31 98 TYR A N 1
ATOM 746 C CA . TYR A 1 98 ? 9.834 -0.751 -15.742 1.00 69.31 98 TYR A CA 1
ATOM 747 C C . TYR A 1 98 ? 9.737 -2.167 -15.155 1.00 69.31 98 TYR A C 1
ATOM 749 O O . TYR A 1 98 ? 10.309 -2.408 -14.095 1.00 69.31 98 TYR A O 1
ATOM 757 N N . GLY A 1 99 ? 9.070 -3.104 -15.829 1.00 72.31 99 GLY A N 1
ATOM 758 C CA . GLY A 1 99 ? 8.932 -4.492 -15.391 1.00 72.31 99 GLY A CA 1
ATOM 759 C C . GLY A 1 99 ? 10.264 -5.230 -15.299 1.00 72.31 99 GLY A C 1
ATOM 760 O O . GLY A 1 99 ? 10.488 -5.955 -14.341 1.00 72.31 99 GLY A O 1
ATOM 761 N N . HIS A 1 100 ? 11.203 -4.917 -16.199 1.00 73.06 100 HIS A N 1
ATOM 762 C CA . HIS A 1 100 ? 12.581 -5.428 -16.180 1.00 73.06 100 HIS A CA 1
ATOM 763 C C . HIS A 1 100 ? 13.351 -5.132 -14.880 1.00 73.06 100 HIS A C 1
ATOM 765 O O . HIS A 1 100 ? 14.383 -5.744 -14.631 1.00 73.06 100 HIS A O 1
ATOM 771 N N . ARG A 1 101 ? 12.885 -4.180 -14.058 1.00 81.12 101 ARG A N 1
ATOM 772 C CA . ARG A 1 101 ? 13.502 -3.848 -12.764 1.00 81.12 101 ARG A CA 1
ATOM 773 C C . ARG A 1 101 ? 13.127 -4.832 -11.657 1.00 81.12 101 ARG A C 1
ATOM 775 O O . ARG A 1 101 ? 13.695 -4.749 -10.576 1.00 81.12 101 ARG A O 1
ATOM 782 N N . TYR A 1 102 ? 12.159 -5.711 -11.910 1.00 84.75 102 TYR A N 1
ATOM 783 C CA . TYR A 1 102 ? 11.585 -6.611 -10.923 1.00 84.75 102 TYR A CA 1
ATOM 784 C C . TYR A 1 102 ? 11.529 -8.025 -11.476 1.00 84.75 102 TYR A C 1
ATOM 786 O O . TYR A 1 102 ? 10.935 -8.267 -12.524 1.00 84.75 102 TYR A O 1
ATOM 794 N N . ARG A 1 103 ? 12.106 -8.975 -10.737 1.00 87.38 103 ARG A N 1
ATOM 795 C CA . ARG A 1 103 ? 12.251 -10.372 -11.170 1.00 87.38 103 ARG A CA 1
ATOM 796 C C . ARG A 1 103 ? 10.934 -10.993 -11.642 1.00 87.38 103 ARG A C 1
ATOM 798 O O . ARG A 1 103 ? 10.913 -11.671 -12.664 1.00 87.38 103 ARG A O 1
ATOM 805 N N . ARG A 1 104 ? 9.843 -10.750 -10.910 1.00 89.75 104 ARG A N 1
ATOM 806 C CA . ARG A 1 104 ? 8.502 -11.274 -11.217 1.00 89.75 104 ARG A CA 1
ATOM 807 C C . ARG A 1 104 ? 7.537 -10.181 -11.688 1.00 89.75 104 ARG A C 1
ATOM 809 O O . ARG A 1 104 ? 6.327 -10.326 -11.565 1.00 89.75 104 ARG A O 1
ATOM 816 N N . GLY A 1 105 ? 8.048 -9.068 -12.213 1.00 91.50 105 GLY A N 1
ATOM 817 C CA . GLY A 1 105 ? 7.236 -7.916 -12.605 1.00 91.50 105 GLY A CA 1
ATOM 818 C C . GLY A 1 105 ? 6.770 -7.064 -11.418 1.00 91.50 105 GLY A C 1
ATOM 819 O O . GLY A 1 105 ? 7.275 -7.159 -10.306 1.00 91.50 105 GLY A O 1
ATOM 820 N N . ILE A 1 106 ? 5.808 -6.182 -11.670 1.00 91.88 106 ILE A N 1
ATOM 821 C CA . ILE A 1 106 ? 5.371 -5.114 -10.769 1.00 91.88 106 ILE A CA 1
ATOM 822 C C . ILE A 1 106 ? 3.968 -5.407 -10.244 1.00 91.88 106 ILE A C 1
ATOM 824 O O . ILE A 1 106 ? 3.022 -5.427 -11.039 1.00 91.88 106 ILE A O 1
ATOM 828 N N . ALA A 1 107 ? 3.821 -5.508 -8.922 1.00 93.88 107 ALA A N 1
ATOM 829 C CA . ALA A 1 107 ? 2.520 -5.486 -8.266 1.00 93.88 107 ALA A CA 1
ATOM 830 C C . ALA A 1 107 ? 1.849 -4.118 -8.465 1.00 93.88 107 ALA A C 1
ATOM 832 O O . ALA A 1 107 ? 2.446 -3.052 -8.267 1.00 93.88 107 ALA A O 1
ATOM 833 N N . GLN A 1 108 ? 0.600 -4.145 -8.908 1.00 94.00 108 GLN A N 1
ATOM 834 C CA . GLN A 1 108 ? -0.195 -2.950 -9.136 1.00 94.00 108 GLN A CA 1
ATOM 835 C C . GLN A 1 108 ? -0.693 -2.371 -7.812 1.00 94.00 108 GLN A C 1
ATOM 837 O O . GLN A 1 108 ? -0.815 -3.104 -6.831 1.00 94.00 108 GLN A O 1
ATOM 842 N N . PRO A 1 109 ? -0.966 -1.054 -7.751 1.00 95.31 109 PRO A N 1
ATOM 843 C CA . PRO A 1 109 ? -1.398 -0.433 -6.513 1.00 95.31 109 PRO A CA 1
ATOM 844 C C . PRO A 1 109 ? -2.631 -1.117 -5.924 1.00 95.31 109 PRO A C 1
ATOM 846 O O . PRO A 1 109 ? -3.576 -1.430 -6.647 1.00 95.31 109 PRO A O 1
ATOM 849 N N . ALA A 1 110 ? -2.623 -1.307 -4.613 1.00 95.94 110 ALA A N 1
ATOM 850 C CA . ALA A 1 110 ? -3.734 -1.870 -3.863 1.00 95.94 110 ALA A CA 1
ATOM 851 C C . ALA A 1 110 ? -3.727 -1.322 -2.434 1.00 95.94 110 ALA A C 1
ATOM 853 O O . ALA A 1 110 ? -2.695 -0.864 -1.940 1.00 95.94 110 ALA A O 1
ATOM 854 N N . LEU A 1 111 ? -4.880 -1.365 -1.777 1.00 96.31 111 LEU A N 1
ATOM 855 C CA . LEU A 1 111 ? -5.051 -0.969 -0.389 1.00 96.31 111 LEU A CA 1
ATOM 856 C C . LEU A 1 111 ? -5.937 -1.997 0.305 1.00 96.31 111 LEU A C 1
ATOM 858 O O . LEU A 1 111 ? -7.096 -2.165 -0.064 1.00 96.31 111 LEU A O 1
ATOM 862 N N . LEU A 1 112 ? -5.376 -2.688 1.291 1.00 95.88 112 LEU A N 1
ATOM 863 C CA . LEU A 1 112 ? -6.085 -3.675 2.091 1.00 95.88 112 LEU A CA 1
ATOM 864 C C . LEU A 1 112 ? -6.040 -3.265 3.5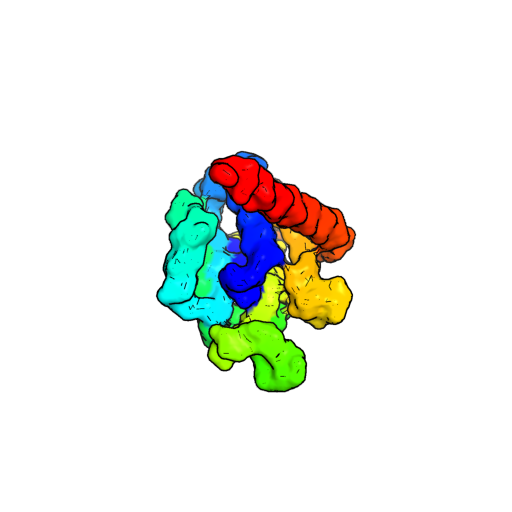60 1.00 95.88 112 LEU A C 1
ATOM 866 O O . LEU A 1 112 ? -4.984 -2.915 4.095 1.00 95.88 112 LEU A O 1
ATOM 870 N N . ILE A 1 113 ? -7.176 -3.337 4.242 1.00 95.25 113 ILE A N 1
ATOM 871 C CA . ILE A 1 113 ? -7.275 -3.027 5.667 1.00 95.25 113 ILE A CA 1
ATOM 872 C C . ILE A 1 113 ? -7.840 -4.245 6.375 1.00 95.25 113 ILE A C 1
ATOM 874 O O . ILE A 1 113 ? -8.917 -4.734 6.036 1.00 95.25 113 ILE A O 1
ATOM 878 N N . PHE A 1 114 ? -7.080 -4.721 7.355 1.00 93.56 114 PHE A N 1
ATOM 879 C CA . PHE A 1 114 ? -7.449 -5.832 8.212 1.00 93.56 114 PHE A CA 1
ATOM 880 C C . PHE A 1 114 ? -7.689 -5.311 9.620 1.00 93.56 114 PHE A C 1
ATOM 882 O O . PHE A 1 114 ? -6.913 -4.487 10.106 1.00 93.56 114 PHE A O 1
ATOM 889 N N . VAL A 1 115 ? -8.744 -5.811 10.250 1.00 91.31 115 VAL A N 1
ATOM 890 C CA . VAL A 1 115 ? -9.081 -5.579 11.654 1.00 91.31 115 VAL A CA 1
ATOM 891 C C . VAL A 1 115 ? -9.346 -6.955 12.250 1.00 91.31 115 VAL A C 1
ATOM 893 O O . VAL A 1 115 ? -10.190 -7.682 11.728 1.00 91.31 115 VAL A O 1
ATOM 896 N N . GLU A 1 116 ? -8.573 -7.336 13.270 1.00 89.62 116 GLU A N 1
ATOM 897 C CA . GLU A 1 116 ? -8.680 -8.646 13.940 1.00 89.62 116 GLU A CA 1
ATOM 898 C C . GLU A 1 116 ? -8.660 -9.832 12.953 1.00 89.62 116 GLU A C 1
ATOM 900 O O . GLU A 1 116 ? -9.494 -10.731 12.982 1.00 89.62 116 GLU A O 1
ATOM 905 N N . GLY A 1 117 ? -7.729 -9.796 11.993 1.00 89.31 117 GLY A N 1
ATOM 906 C CA . GLY A 1 117 ? -7.571 -10.843 10.976 1.00 89.31 117 GLY A CA 1
ATOM 907 C C . GLY A 1 117 ? -8.604 -10.818 9.841 1.00 89.31 117 GLY A C 1
ATOM 908 O O . GLY A 1 117 ? -8.392 -11.465 8.816 1.00 89.31 117 GLY A O 1
ATOM 909 N N . ARG A 1 118 ? -9.679 -10.025 9.944 1.00 90.38 118 ARG A N 1
ATOM 910 C CA . ARG A 1 118 ? -10.684 -9.879 8.882 1.00 90.38 118 ARG A CA 1
ATOM 911 C C . ARG A 1 118 ? -10.366 -8.703 7.969 1.00 90.38 118 ARG A C 1
ATOM 913 O O . ARG A 1 118 ? -10.144 -7.588 8.436 1.00 90.38 118 ARG A O 1
ATOM 920 N N . CYS A 1 119 ? -10.420 -8.923 6.658 1.00 92.81 119 CYS A N 1
ATOM 921 C CA . CYS A 1 119 ? -10.344 -7.838 5.684 1.00 92.81 119 CYS A CA 1
ATOM 922 C C . CYS A 1 119 ? -11.657 -7.035 5.688 1.00 92.81 119 CYS A C 1
ATOM 924 O O . CYS A 1 119 ? -12.717 -7.571 5.368 1.00 92.81 119 CYS A O 1
ATOM 926 N N . VAL A 1 120 ? -11.593 -5.761 6.078 1.00 91.06 120 VAL A N 1
ATOM 927 C CA . VAL A 1 120 ? -12.750 -4.842 6.124 1.00 91.06 120 VAL A CA 1
ATOM 928 C C . VAL A 1 120 ? -12.769 -3.862 4.951 1.00 91.06 120 VAL A C 1
ATOM 930 O O . VAL A 1 120 ? -13.790 -3.237 4.683 1.00 91.06 120 VAL A O 1
ATOM 933 N N . TYR A 1 121 ? -11.646 -3.743 4.242 1.00 93.06 121 TYR A N 1
ATOM 934 C CA . TYR A 1 121 ? -11.514 -2.958 3.022 1.00 93.06 121 TYR A CA 1
ATOM 935 C C . TYR A 1 121 ? -10.500 -3.606 2.094 1.00 93.06 121 TYR A C 1
ATOM 937 O O . TYR A 1 121 ? -9.388 -3.918 2.524 1.00 93.06 121 TYR A O 1
ATOM 945 N N . ALA A 1 122 ? -10.860 -3.736 0.823 1.00 94.19 122 ALA A N 1
ATOM 946 C CA . ALA A 1 122 ? -9.955 -4.170 -0.222 1.00 94.19 122 ALA A CA 1
ATOM 947 C C . ALA A 1 122 ? -10.218 -3.351 -1.482 1.00 94.19 122 ALA A C 1
ATOM 949 O O . ALA A 1 122 ? -11.307 -3.386 -2.050 1.00 94.19 122 ALA A O 1
ATOM 950 N N . TRP A 1 123 ? -9.191 -2.649 -1.940 1.00 94.75 123 TRP A N 1
ATOM 951 C CA . TRP A 1 123 ? -9.181 -1.973 -3.223 1.00 94.75 123 TRP A CA 1
ATOM 952 C C . TRP A 1 123 ? -7.949 -2.409 -4.011 1.00 94.75 123 TRP A C 1
ATOM 954 O O . TRP A 1 123 ? -6.842 -2.465 -3.476 1.00 94.75 123 TRP A O 1
ATOM 964 N N . THR A 1 124 ? -8.127 -2.695 -5.297 1.00 93.94 124 THR A N 1
ATOM 965 C CA . THR A 1 124 ? -7.038 -3.080 -6.202 1.00 93.94 124 THR A CA 1
ATOM 966 C C . THR A 1 124 ? -7.149 -2.311 -7.505 1.00 93.94 124 THR A C 1
ATOM 968 O O . THR A 1 124 ? -8.217 -2.266 -8.119 1.00 93.94 124 THR A O 1
ATOM 971 N N . SER A 1 125 ? -6.037 -1.752 -7.972 1.00 91.25 125 SER A N 1
ATOM 972 C CA . SER A 1 125 ? -5.972 -1.128 -9.287 1.00 91.25 125 SER A CA 1
ATOM 973 C C . SER A 1 125 ? -6.150 -2.178 -10.382 1.00 91.25 125 SER A C 1
ATOM 975 O O . SER A 1 125 ? -5.491 -3.219 -10.382 1.00 91.25 125 SER A O 1
ATOM 977 N N . VAL A 1 126 ? -7.019 -1.875 -11.347 1.00 88.56 126 VAL A N 1
ATOM 978 C CA . VAL A 1 126 ? -7.151 -2.632 -12.595 1.00 88.56 126 VAL A CA 1
ATOM 979 C C . VAL A 1 126 ? -6.456 -1.835 -13.702 1.00 88.56 126 VAL A C 1
ATOM 981 O O . VAL A 1 126 ? -7.015 -0.833 -14.160 1.00 88.56 126 VAL A O 1
ATOM 984 N N . PRO A 1 127 ? -5.237 -2.216 -14.119 1.00 83.31 127 PRO A N 1
ATOM 985 C CA . PRO A 1 127 ? -4.536 -1.641 -15.259 1.00 83.31 127 PRO A CA 1
ATOM 986 C C . PRO A 1 127 ? -5.405 -1.480 -16.502 1.00 83.31 127 PRO A C 1
ATOM 988 O O . PRO A 1 127 ? -5.947 -2.443 -17.039 1.00 83.31 127 PRO A O 1
ATOM 991 N N . ARG A 1 128 ? -5.515 -0.242 -16.979 1.00 83.25 128 ARG A N 1
ATOM 992 C CA . ARG A 1 128 ? -6.147 0.143 -18.245 1.00 83.25 128 ARG A CA 1
ATOM 993 C C . ARG A 1 128 ? -5.364 1.312 -18.840 1.00 83.25 128 ARG A C 1
ATOM 995 O O . ARG A 1 128 ? -4.619 1.997 -18.140 1.00 83.25 128 ARG A O 1
ATOM 1002 N N . TRP A 1 129 ? -5.540 1.592 -20.127 1.00 80.19 129 TRP A N 1
ATOM 1003 C CA . TRP A 1 129 ? -4.896 2.762 -20.736 1.00 80.19 129 TRP A CA 1
ATOM 1004 C C . TRP A 1 129 ? -5.291 4.060 -20.014 1.00 80.19 129 TRP A C 1
ATOM 1006 O O . TRP A 1 129 ? -4.442 4.884 -19.678 1.00 80.19 129 TRP A O 1
ATOM 1016 N N . SER A 1 130 ? -6.577 4.201 -19.686 1.00 79.69 130 SER A N 1
ATOM 1017 C CA . SER A 1 130 ? -7.146 5.394 -19.049 1.00 79.69 130 SER A CA 1
ATOM 1018 C C . SER A 1 130 ? -6.604 5.700 -17.647 1.00 79.69 130 SER A C 1
ATOM 1020 O O . SER A 1 130 ? -6.752 6.827 -17.183 1.00 79.69 130 SER A O 1
ATOM 1022 N N . ASN A 1 131 ? -5.953 4.744 -16.974 1.00 76.75 131 ASN A N 1
ATOM 1023 C CA . ASN A 1 131 ? -5.302 4.964 -15.680 1.00 76.75 131 ASN A CA 1
ATOM 1024 C C . ASN A 1 131 ? -3.775 4.784 -15.734 1.00 76.75 131 ASN A C 1
ATOM 1026 O O . ASN A 1 131 ? -3.151 4.469 -14.716 1.00 76.75 131 ASN A O 1
ATOM 1030 N N . LEU A 1 132 ? -3.181 4.978 -16.920 1.00 79.88 132 LEU A N 1
ATOM 1031 C CA . LEU A 1 132 ? -1.748 4.825 -17.195 1.00 79.88 132 LEU A CA 1
ATOM 1032 C C . LEU A 1 132 ? -1.210 3.456 -16.742 1.00 79.88 132 LEU A C 1
ATOM 1034 O O . LEU A 1 132 ? -0.203 3.363 -16.033 1.00 79.88 132 LEU A O 1
ATOM 1038 N N . GLY A 1 133 ? -1.926 2.384 -17.092 1.00 80.62 133 GLY A N 1
ATOM 1039 C CA . GLY A 1 133 ? -1.549 1.018 -16.722 1.00 80.62 133 GLY A CA 1
ATOM 1040 C C . GLY A 1 133 ? -1.601 0.777 -15.212 1.00 80.62 133 GLY A C 1
ATOM 1041 O O . GLY A 1 133 ? -0.723 0.115 -14.664 1.00 80.62 133 GLY A O 1
ATOM 1042 N N . GLY A 1 134 ? -2.593 1.366 -14.542 1.00 79.62 134 GLY A N 1
ATOM 1043 C CA . GLY A 1 134 ? -2.857 1.231 -13.108 1.00 79.62 134 GLY A CA 1
ATOM 1044 C C . GLY A 1 134 ? -2.141 2.257 -12.230 1.00 79.62 134 GLY A C 1
ATOM 1045 O O . GLY A 1 134 ? -2.259 2.211 -11.006 1.00 79.62 134 GLY A O 1
ATOM 1046 N N . ALA A 1 135 ? -1.413 3.204 -12.827 1.00 78.69 135 ALA A N 1
ATOM 1047 C CA . ALA A 1 135 ? -0.590 4.165 -12.107 1.00 78.69 135 ALA A CA 1
ATOM 1048 C C . ALA A 1 135 ? -1.357 5.329 -11.472 1.00 78.69 135 ALA A C 1
ATOM 1050 O O . ALA A 1 135 ? -0.731 6.055 -10.702 1.00 78.69 135 ALA A O 1
ATOM 1051 N N . THR A 1 136 ? -2.628 5.578 -11.798 1.00 81.62 136 THR A N 1
ATOM 1052 C CA . THR A 1 136 ? -3.308 6.828 -11.388 1.00 81.62 136 THR A CA 1
ATOM 1053 C C . THR A 1 136 ? -4.596 6.628 -10.602 1.00 81.62 136 THR A C 1
ATOM 1055 O O . THR A 1 136 ? -4.842 7.396 -9.677 1.00 81.62 136 THR A O 1
ATOM 1058 N N . ALA A 1 137 ? -5.383 5.594 -10.899 1.00 83.56 137 ALA A N 1
ATOM 1059 C CA . ALA A 1 137 ? -6.574 5.268 -10.120 1.00 83.56 137 ALA A CA 1
ATOM 1060 C C . ALA A 1 137 ? -6.143 4.802 -8.724 1.00 83.56 137 ALA A C 1
ATOM 1062 O O . ALA A 1 137 ? -5.422 3.812 -8.640 1.00 83.56 137 ALA A O 1
ATOM 1063 N N . ARG A 1 138 ? -6.528 5.531 -7.666 1.00 88.25 138 ARG A N 1
ATOM 1064 C CA . ARG A 1 138 ? -6.288 5.202 -6.249 1.00 88.25 138 ARG A CA 1
ATOM 1065 C C . ARG A 1 138 ? -7.357 5.850 -5.364 1.00 88.25 138 ARG A C 1
ATOM 1067 O O . ARG A 1 138 ? -7.784 6.955 -5.708 1.00 88.25 138 ARG A O 1
ATOM 1074 N N . PRO A 1 139 ? -7.742 5.222 -4.241 1.00 91.44 139 PRO A N 1
ATOM 1075 C CA . PRO A 1 139 ? -8.607 5.855 -3.259 1.00 91.44 139 PRO A CA 1
ATOM 1076 C C . PRO A 1 139 ? -7.857 6.995 -2.558 1.00 91.44 139 PRO A C 1
ATOM 1078 O O . PRO A 1 139 ? -6.624 6.953 -2.437 1.00 91.44 139 PRO A O 1
ATOM 1081 N N . ASP A 1 140 ? -8.593 8.012 -2.108 1.00 89.25 140 ASP A N 1
ATOM 1082 C CA . ASP A 1 140 ? -8.022 9.090 -1.300 1.00 89.25 140 ASP A CA 1
ATOM 1083 C C . ASP A 1 140 ? -7.669 8.546 0.097 1.00 89.25 140 ASP A C 1
ATOM 1085 O O . ASP A 1 140 ? -8.566 8.075 0.802 1.00 89.25 140 ASP A O 1
ATOM 1089 N N . PRO A 1 141 ? -6.390 8.597 0.517 1.00 88.88 141 PRO A N 1
ATOM 1090 C CA . PRO A 1 141 ? -5.972 8.138 1.839 1.00 88.88 141 PRO A CA 1
ATOM 1091 C C . PRO A 1 141 ? -6.765 8.746 2.995 1.00 88.88 141 PRO A C 1
ATOM 1093 O O . PRO A 1 141 ? -7.082 8.036 3.945 1.00 88.88 141 PRO A O 1
ATOM 1096 N N . VAL A 1 142 ? -7.105 10.037 2.904 1.00 87.12 142 VAL A N 1
ATOM 1097 C CA . VAL A 1 142 ? -7.808 10.759 3.974 1.00 87.12 142 VAL A CA 1
ATOM 1098 C C . VAL A 1 142 ? -9.210 10.187 4.149 1.00 87.12 142 VAL A C 1
ATOM 1100 O O . VAL A 1 142 ? -9.564 9.761 5.242 1.00 87.12 142 VAL A O 1
ATOM 1103 N N . GLU A 1 143 ? -9.971 10.082 3.056 1.00 89.44 143 GLU A N 1
ATOM 1104 C CA . GLU A 1 143 ? -11.347 9.569 3.086 1.00 89.44 143 GLU A CA 1
ATOM 1105 C C . GLU A 1 143 ? -11.398 8.113 3.580 1.00 89.44 143 GLU A C 1
ATOM 1107 O O . GLU A 1 143 ? -12.274 7.747 4.370 1.00 89.44 143 GLU A O 1
ATOM 1112 N N . VAL A 1 144 ? -10.444 7.275 3.151 1.00 90.75 144 VAL A N 1
ATOM 1113 C CA . VAL A 1 144 ? -10.360 5.877 3.601 1.00 90.75 144 VAL A CA 1
ATOM 1114 C C . VAL A 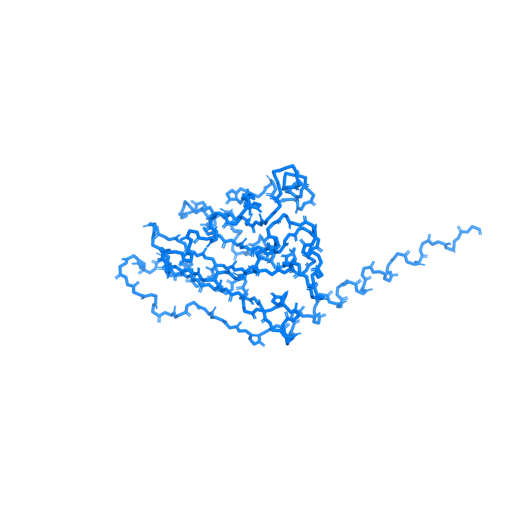1 144 ? -10.070 5.795 5.097 1.00 90.75 144 VAL A C 1
ATOM 1116 O O . VAL A 1 144 ? -10.754 5.054 5.803 1.00 90.75 144 VAL A O 1
ATOM 1119 N N . LEU A 1 145 ? -9.081 6.546 5.590 1.00 89.75 145 LEU A N 1
ATOM 1120 C CA . LEU A 1 145 ? -8.714 6.536 7.005 1.00 89.75 145 LEU A CA 1
ATOM 1121 C C . LEU A 1 145 ? -9.831 7.101 7.884 1.00 89.75 145 LEU A C 1
ATOM 1123 O O . LEU A 1 145 ? -10.167 6.495 8.897 1.00 89.75 145 LEU A O 1
ATOM 1127 N N . GLU A 1 146 ? -10.449 8.216 7.498 1.00 89.31 146 GLU A N 1
ATOM 1128 C CA . GLU A 1 146 ? -11.590 8.779 8.226 1.00 89.31 146 GLU A CA 1
ATOM 1129 C C . GLU A 1 146 ? -12.746 7.785 8.323 1.00 89.31 146 GLU A C 1
ATOM 1131 O O . GLU A 1 146 ? -13.323 7.612 9.398 1.00 89.31 146 GLU A O 1
ATOM 1136 N N . THR A 1 147 ? -13.053 7.092 7.223 1.00 89.25 147 THR A N 1
ATOM 1137 C CA . THR A 1 147 ? -14.110 6.075 7.221 1.00 89.25 147 THR A CA 1
ATOM 1138 C C . THR A 1 147 ? -13.731 4.878 8.091 1.00 89.25 147 THR A C 1
ATOM 1140 O O . THR A 1 147 ? -14.564 4.401 8.860 1.00 89.25 147 THR A O 1
ATOM 1143 N N . LEU A 1 148 ? -12.475 4.419 8.026 1.00 90.75 148 LEU A N 1
ATOM 1144 C CA . LEU A 1 148 ? -11.970 3.334 8.869 1.00 90.75 148 LEU A CA 1
ATOM 1145 C C . LEU A 1 148 ? -12.091 3.675 10.357 1.00 90.75 148 LEU A C 1
ATOM 1147 O O . LEU A 1 148 ? -12.634 2.884 11.121 1.00 90.75 148 LEU A O 1
ATOM 1151 N N . PHE A 1 149 ? -11.577 4.828 10.781 1.00 90.06 149 PHE A N 1
ATOM 1152 C CA . PHE A 1 149 ? -11.549 5.177 12.201 1.00 90.06 149 PHE A CA 1
ATOM 1153 C C . PHE A 1 149 ? -12.947 5.441 12.753 1.00 90.06 149 PHE A C 1
ATOM 1155 O O . PHE A 1 149 ? -13.231 5.036 13.877 1.00 90.06 149 PHE A O 1
ATOM 1162 N N . ARG A 1 150 ? -13.851 6.011 11.948 1.00 88.19 150 ARG A N 1
ATOM 1163 C CA . ARG A 1 150 ? -15.271 6.099 12.309 1.00 88.19 150 ARG A CA 1
ATOM 1164 C C . ARG A 1 150 ? -15.882 4.711 12.513 1.00 88.19 150 ARG A C 1
ATOM 1166 O O . ARG A 1 150 ? -16.491 4.456 13.544 1.00 88.19 150 ARG A O 1
ATOM 1173 N N . TYR A 1 151 ? -15.645 3.791 11.578 1.00 86.50 151 TYR A N 1
ATOM 1174 C CA . TYR A 1 151 ? -16.102 2.405 11.690 1.00 86.50 151 TYR A CA 1
ATOM 1175 C C . TYR A 1 151 ? -15.575 1.705 12.957 1.00 86.50 151 TYR A C 1
ATOM 1177 O O . TYR A 1 151 ? -16.313 0.961 13.603 1.00 86.50 151 TYR A O 1
ATOM 1185 N N . LEU A 1 152 ? -14.318 1.954 13.342 1.00 88.62 152 LEU A N 1
ATOM 1186 C CA . LEU A 1 152 ? -13.744 1.414 14.579 1.00 88.62 152 LEU A CA 1
ATOM 1187 C C . LEU A 1 152 ? -14.398 2.023 15.831 1.00 88.62 152 LEU A C 1
ATOM 1189 O O . LEU A 1 152 ? -14.693 1.292 16.773 1.00 88.62 152 LEU A O 1
ATOM 1193 N N . GLN A 1 153 ? -14.664 3.332 15.835 1.00 88.62 153 GLN A N 1
ATOM 1194 C CA . GLN A 1 153 ? -15.324 4.032 16.947 1.00 88.62 153 GLN A CA 1
ATOM 1195 C C . GLN A 1 153 ? -16.772 3.577 17.165 1.00 88.62 153 GLN A C 1
ATOM 1197 O O . GLN A 1 153 ? -17.222 3.473 18.301 1.00 88.62 153 GLN A O 1
ATOM 1202 N N . GLU A 1 154 ? -17.492 3.259 16.091 1.00 86.81 154 GLU A N 1
ATOM 1203 C CA . GLU A 1 154 ? -18.881 2.782 16.137 1.00 86.81 154 GLU A CA 1
ATOM 1204 C C . GLU A 1 154 ? -19.008 1.300 16.555 1.00 86.81 154 GLU A C 1
ATOM 1206 O O . GLU A 1 154 ? -20.098 0.725 16.505 1.00 86.81 154 GLU A O 1
ATOM 1211 N N . GLY A 1 155 ? -17.904 0.657 16.958 1.00 80.88 155 GLY A N 1
ATOM 1212 C CA . GLY A 1 155 ? -17.894 -0.747 17.364 1.00 80.88 155 GLY A CA 1
ATOM 1213 C C . GLY A 1 155 ? -18.108 -1.705 16.191 1.00 80.88 155 GLY A C 1
ATOM 1214 O O . GLY A 1 155 ? -18.708 -2.761 16.363 1.00 80.88 155 GLY A O 1
ATOM 1215 N N . GLY A 1 156 ? -17.633 -1.349 14.990 1.00 67.38 156 GLY A N 1
ATOM 1216 C CA . GLY A 1 156 ? -17.843 -2.080 13.733 1.00 67.38 156 GLY A CA 1
ATOM 1217 C C . GLY A 1 156 ? -17.376 -3.546 13.699 1.00 67.38 156 GLY A C 1
ATOM 1218 O O . GLY A 1 156 ? -17.588 -4.244 12.708 1.00 67.38 156 GLY A O 1
ATOM 1219 N N . LEU A 1 157 ? -16.785 -4.064 14.772 1.00 62.34 157 LEU A N 1
ATOM 1220 C CA . LEU A 1 157 ? -16.491 -5.483 14.945 1.00 62.34 157 LEU A CA 1
ATOM 1221 C C . LEU A 1 157 ? -17.803 -6.290 15.010 1.00 62.34 157 LEU A C 1
ATOM 1223 O O . LEU A 1 157 ? -18.522 -6.273 16.000 1.00 62.34 157 LEU A O 1
ATOM 1227 N N . GLY A 1 158 ? -18.140 -6.973 13.911 1.00 57.84 158 GLY A N 1
ATOM 1228 C CA . GLY A 1 158 ? -19.337 -7.821 13.793 1.00 57.84 158 GLY A CA 1
ATOM 1229 C C . GLY A 1 158 ? -20.444 -7.265 12.892 1.00 57.84 158 GLY A C 1
ATOM 1230 O O . GLY A 1 158 ? -21.383 -7.991 12.573 1.00 57.84 158 GLY A O 1
ATOM 1231 N N . LYS A 1 159 ? -20.326 -6.022 12.409 1.00 57.06 159 LYS A N 1
ATOM 1232 C CA . LYS A 1 159 ? -21.232 -5.448 11.400 1.00 57.06 159 LYS A CA 1
ATOM 1233 C C . LYS A 1 159 ? -20.483 -5.251 10.082 1.00 57.06 159 LYS A C 1
ATOM 1235 O O . LYS A 1 159 ? -19.294 -4.924 10.070 1.00 57.06 159 LYS A O 1
ATOM 1240 N N . GLN A 1 160 ? -21.155 -5.458 8.946 1.00 57.59 160 GLN A N 1
ATOM 1241 C CA . GLN A 1 160 ? -20.648 -4.869 7.704 1.00 57.59 160 GLN A CA 1
ATOM 1242 C C . GLN A 1 160 ? -20.632 -3.342 7.889 1.00 57.59 160 GLN A C 1
ATOM 1244 O O . GLN A 1 160 ? -21.575 -2.813 8.482 1.00 57.59 160 GLN A O 1
ATOM 1249 N N . PRO A 1 161 ? -19.579 -2.634 7.443 1.00 56.41 161 PRO A N 1
ATOM 1250 C CA . PRO A 1 161 ? -19.514 -1.185 7.582 1.00 56.41 161 PRO A CA 1
ATOM 1251 C C . PRO A 1 161 ? -20.765 -0.545 6.962 1.00 56.41 161 PRO A C 1
ATOM 1253 O O . PRO A 1 161 ? -21.053 -0.760 5.785 1.00 56.41 161 PRO A O 1
ATOM 1256 N N . ALA A 1 162 ? -21.521 0.210 7.768 1.00 47.28 162 ALA A N 1
ATOM 1257 C CA . ALA A 1 162 ? -22.787 0.828 7.354 1.00 47.28 162 ALA A CA 1
ATOM 1258 C C . ALA A 1 162 ? -22.590 1.831 6.202 1.00 47.28 162 ALA A C 1
ATOM 1260 O O . ALA A 1 162 ? -23.457 1.983 5.344 1.00 47.28 162 ALA A O 1
ATOM 1261 N N . ALA A 1 163 ? -21.416 2.465 6.150 1.00 55.44 163 ALA A N 1
ATOM 1262 C CA . ALA A 1 163 ? -20.931 3.204 4.996 1.00 55.44 163 ALA A CA 1
ATOM 1263 C C . ALA A 1 163 ? -19.879 2.363 4.265 1.00 55.44 163 ALA A C 1
ATOM 1265 O O . ALA A 1 163 ? -18.836 2.027 4.828 1.00 55.44 163 ALA A O 1
ATOM 1266 N N . ARG A 1 164 ? -20.130 2.039 2.993 1.00 62.22 164 ARG A N 1
ATOM 1267 C CA . ARG A 1 164 ? -19.127 1.415 2.124 1.00 62.22 164 ARG A CA 1
ATOM 1268 C C . ARG A 1 164 ? -17.920 2.353 2.057 1.00 62.22 164 ARG A C 1
ATOM 1270 O O . ARG A 1 164 ? -18.068 3.491 1.613 1.00 62.22 164 ARG A O 1
ATOM 1277 N N . ILE A 1 165 ? -16.754 1.895 2.519 1.00 61.75 165 ILE A N 1
ATOM 1278 C CA . ILE A 1 165 ? -15.516 2.676 2.403 1.00 61.75 165 ILE A CA 1
ATOM 1279 C C . ILE A 1 165 ? -15.351 3.037 0.920 1.00 61.75 165 ILE A C 1
ATOM 1281 O O . ILE A 1 165 ? -15.481 2.141 0.080 1.00 61.75 165 ILE A O 1
ATOM 1285 N N . PRO A 1 166 ? -15.145 4.320 0.571 1.00 63.06 166 PRO A N 1
ATOM 1286 C CA . PRO A 1 166 ? -15.244 4.754 -0.813 1.00 63.06 166 PRO A CA 1
ATOM 1287 C C . PRO A 1 166 ? -14.291 3.982 -1.732 1.00 63.06 166 PRO A C 1
ATOM 1289 O O . PRO A 1 166 ? -13.079 3.950 -1.525 1.00 63.06 166 PRO A O 1
ATOM 1292 N N . ASP A 1 167 ? -14.843 3.421 -2.807 1.00 58.75 167 ASP A N 1
ATOM 1293 C CA . ASP A 1 167 ? -14.073 2.821 -3.907 1.00 58.75 167 ASP A CA 1
ATOM 1294 C C . ASP A 1 167 ? -13.641 3.887 -4.944 1.00 58.75 167 ASP A C 1
ATOM 1296 O O . ASP A 1 167 ? -13.105 3.556 -6.003 1.00 58.75 167 ASP A O 1
ATOM 1300 N N . HIS A 1 168 ? -13.933 5.173 -4.687 1.00 53.12 168 HIS A N 1
ATOM 1301 C CA . HIS A 1 168 ? -14.159 6.177 -5.729 1.00 53.12 168 HIS A CA 1
ATOM 1302 C C . HIS A 1 168 ? -12.960 6.381 -6.684 1.00 53.12 168 HIS A C 1
ATOM 1304 O O . HIS A 1 168 ? -11.935 6.939 -6.290 1.00 53.12 168 HIS A O 1
ATOM 1310 N N . PRO A 1 169 ? -13.113 6.065 -7.987 1.00 48.59 169 PRO A N 1
ATOM 1311 C CA . PRO A 1 169 ? -12.093 6.327 -9.003 1.00 48.59 169 PRO A CA 1
ATOM 1312 C C . PRO A 1 169 ? -12.199 7.728 -9.643 1.00 48.59 169 PRO A C 1
ATOM 1314 O O . PRO A 1 169 ? -11.428 8.051 -10.539 1.00 48.59 169 PRO A O 1
ATOM 1317 N N . LEU A 1 170 ? -13.165 8.569 -9.246 1.00 43.06 170 LEU A N 1
ATOM 1318 C CA . LEU A 1 170 ? -13.556 9.757 -10.029 1.00 43.06 170 LEU A CA 1
ATOM 1319 C C . LEU A 1 170 ? -12.795 11.055 -9.693 1.00 43.06 170 LEU A C 1
ATOM 1321 O O . LEU A 1 170 ? -12.851 12.003 -10.472 1.00 43.06 170 LEU A O 1
ATOM 1325 N N . LYS A 1 171 ? -12.015 11.113 -8.603 1.00 47.12 171 LYS A N 1
ATOM 1326 C CA . LYS A 1 171 ? -11.201 12.304 -8.256 1.00 47.12 171 LYS A CA 1
ATOM 1327 C C . LYS A 1 171 ? -9.778 12.292 -8.844 1.00 47.12 171 LYS A C 1
ATOM 1329 O O . LYS A 1 171 ? -8.988 13.200 -8.580 1.00 47.12 171 LYS A O 1
ATOM 1334 N N . THR A 1 172 ? -9.438 11.309 -9.683 1.00 46.41 172 THR A N 1
ATOM 1335 C CA . THR A 1 172 ? -8.087 11.129 -10.252 1.00 46.41 172 THR A CA 1
ATOM 1336 C C . THR A 1 172 ? -7.600 12.321 -11.095 1.00 46.41 172 THR A C 1
ATOM 1338 O O . THR A 1 172 ? -6.401 12.599 -11.128 1.00 46.41 172 THR A O 1
ATOM 1341 N N . TRP A 1 173 ? -8.507 13.083 -11.716 1.00 42.03 173 TRP A N 1
ATOM 1342 C CA . TRP A 1 173 ? -8.152 14.252 -12.537 1.00 42.03 173 TRP A CA 1
ATOM 1343 C C . TRP A 1 173 ? -7.729 15.487 -11.724 1.00 42.03 173 TRP A C 1
ATOM 1345 O O . TRP A 1 173 ? -6.809 16.201 -12.127 1.00 42.03 173 TRP A O 1
ATOM 1355 N N . VAL A 1 174 ? -8.318 15.717 -10.544 1.00 49.25 174 VAL A N 1
ATOM 1356 C CA . VAL A 1 174 ? -7.922 16.828 -9.650 1.00 49.25 174 VAL A CA 1
ATOM 1357 C C . VAL A 1 174 ? -6.507 16.602 -9.100 1.00 49.25 174 VAL A C 1
ATOM 1359 O O . VAL A 1 174 ? -5.713 17.535 -8.965 1.00 49.25 174 VAL A O 1
ATOM 1362 N N . PHE A 1 175 ? -6.171 15.338 -8.843 1.00 45.34 175 PHE A N 1
ATOM 1363 C CA . PHE A 1 175 ? -4.872 14.895 -8.347 1.00 45.34 175 PHE A CA 1
ATOM 1364 C C . PHE A 1 175 ? -3.728 15.131 -9.353 1.00 45.34 175 PHE A C 1
ATOM 1366 O O . PHE A 1 175 ? -2.658 15.596 -8.957 1.00 45.34 175 PHE A O 1
ATOM 1373 N N . PHE A 1 176 ? -3.959 14.907 -10.654 1.00 51.19 176 PHE A N 1
ATOM 1374 C CA . PHE A 1 176 ? -2.950 15.166 -11.691 1.00 51.19 176 PHE A CA 1
ATOM 1375 C C . PHE A 1 176 ? -2.617 16.654 -11.833 1.00 51.19 176 PHE A C 1
ATOM 1377 O O . PHE A 1 176 ? -1.443 17.009 -11.918 1.00 51.19 176 PHE A O 1
ATOM 1384 N N . ARG A 1 177 ? -3.631 17.531 -11.786 1.00 53.38 177 ARG A N 1
ATOM 1385 C CA . ARG A 1 177 ? -3.420 18.986 -11.843 1.00 53.38 177 ARG A CA 1
ATOM 1386 C C . ARG A 1 177 ? -2.564 19.479 -10.678 1.00 53.38 177 ARG A C 1
ATOM 1388 O O . ARG A 1 177 ? -1.582 20.165 -10.918 1.00 53.38 177 ARG A O 1
ATOM 1395 N N . LYS A 1 178 ? -2.865 19.081 -9.435 1.00 54.59 178 LYS A N 1
ATOM 1396 C CA . LYS A 1 178 ? -2.089 19.532 -8.263 1.00 54.59 178 LYS A CA 1
ATOM 1397 C C . LYS A 1 178 ? -0.634 19.040 -8.273 1.00 54.59 178 LYS A C 1
ATOM 1399 O O . LYS A 1 178 ? 0.255 19.818 -7.942 1.00 54.59 178 LYS A O 1
ATOM 1404 N N . ILE A 1 179 ? -0.372 17.795 -8.686 1.00 55.44 179 ILE A N 1
ATOM 1405 C CA . ILE A 1 179 ? 1.004 17.271 -8.775 1.00 55.44 179 ILE A CA 1
ATOM 1406 C C . ILE A 1 179 ? 1.789 17.941 -9.905 1.00 55.44 179 ILE A C 1
ATOM 1408 O O . ILE A 1 179 ? 2.920 18.366 -9.676 1.00 55.44 179 ILE A O 1
ATOM 1412 N N . LEU A 1 180 ? 1.205 18.067 -11.101 1.00 55.03 180 LEU A N 1
ATOM 1413 C CA . LEU A 1 180 ? 1.880 18.721 -12.225 1.00 55.03 180 LEU A CA 1
ATOM 1414 C C . LEU A 1 180 ? 2.139 20.204 -11.936 1.00 55.03 180 LEU A C 1
ATOM 1416 O O . LEU A 1 180 ? 3.250 20.672 -12.162 1.00 55.03 180 LEU A O 1
ATOM 1420 N N . SER A 1 181 ? 1.169 20.923 -11.363 1.00 57.50 181 SER A N 1
ATOM 1421 C CA . SER A 1 181 ? 1.357 22.320 -10.958 1.00 57.50 181 SER A CA 1
ATOM 1422 C C . SER A 1 181 ? 2.455 22.472 -9.899 1.00 57.50 181 SER A C 1
ATOM 1424 O O . SER A 1 181 ? 3.278 23.372 -10.020 1.00 57.50 181 SER A O 1
ATOM 1426 N N . GLY A 1 182 ? 2.539 21.573 -8.910 1.00 54.28 182 GLY A N 1
ATOM 1427 C CA . GLY A 1 182 ? 3.613 21.599 -7.909 1.00 54.28 182 GLY A CA 1
ATOM 1428 C C . GLY A 1 182 ? 5.002 21.290 -8.485 1.00 54.28 182 GLY A C 1
ATOM 1429 O O . GLY A 1 182 ? 5.975 21.952 -8.133 1.00 54.28 182 GLY A O 1
ATOM 1430 N N . MET A 1 183 ? 5.100 20.328 -9.411 1.00 50.09 183 MET A N 1
ATOM 1431 C CA . MET A 1 183 ? 6.366 19.977 -10.071 1.00 50.09 183 MET A CA 1
ATOM 1432 C C . MET A 1 183 ? 6.876 21.088 -11.002 1.00 50.09 183 MET A C 1
ATOM 1434 O O . MET A 1 183 ? 8.080 21.348 -11.042 1.00 50.09 183 MET A O 1
ATOM 1438 N N . LEU A 1 184 ? 5.974 21.773 -11.713 1.00 51.91 184 LEU A N 1
ATOM 1439 C CA . LEU A 1 184 ? 6.323 22.898 -12.587 1.00 51.91 184 LEU A CA 1
ATOM 1440 C C . LEU A 1 184 ? 6.860 24.098 -11.792 1.00 51.91 184 LEU A C 1
ATOM 1442 O O . LEU A 1 184 ? 7.858 24.692 -12.194 1.00 51.91 184 LEU A O 1
ATOM 1446 N N . VAL A 1 185 ? 6.280 24.399 -10.625 1.00 52.84 185 VAL A N 1
ATOM 1447 C CA . VAL A 1 185 ? 6.761 25.483 -9.747 1.00 52.84 185 VAL A CA 1
ATOM 1448 C C . VAL A 1 185 ? 8.161 25.180 -9.193 1.00 52.84 185 VAL A C 1
ATOM 1450 O O . VAL A 1 185 ? 9.026 26.054 -9.193 1.00 52.84 185 VAL A O 1
ATOM 1453 N N . SER A 1 186 ? 8.440 23.932 -8.800 1.00 48.22 186 SER A N 1
ATOM 1454 C CA . SER A 1 186 ? 9.759 23.548 -8.267 1.00 48.22 186 SER A CA 1
ATOM 1455 C C . SER A 1 186 ? 10.902 23.559 -9.292 1.00 48.22 186 SER A C 1
ATOM 1457 O O . SER A 1 186 ? 12.064 23.662 -8.900 1.00 48.22 186 SER A O 1
ATOM 1459 N N . ASN A 1 187 ? 10.593 23.477 -10.591 1.00 48.31 187 ASN A N 1
ATOM 1460 C CA . ASN A 1 187 ? 11.597 23.559 -11.656 1.00 48.31 187 ASN A CA 1
ATOM 1461 C C . ASN A 1 187 ? 11.855 25.001 -12.122 1.00 48.31 187 ASN A C 1
ATOM 1463 O O . ASN A 1 187 ? 12.967 25.295 -12.550 1.00 48.31 187 ASN A O 1
ATOM 1467 N N . GLY A 1 188 ? 10.882 25.910 -11.983 1.00 45.06 188 GLY A N 1
ATOM 1468 C CA . GLY A 1 188 ? 11.077 27.335 -12.281 1.00 45.06 188 GLY A CA 1
ATOM 1469 C C . GLY A 1 188 ? 12.025 28.034 -11.300 1.00 45.06 188 GLY A C 1
ATOM 1470 O O . GLY A 1 188 ? 12.826 28.870 -11.704 1.00 45.06 188 GLY A O 1
ATOM 1471 N N . ALA A 1 189 ? 12.011 27.632 -10.025 1.00 49.78 189 ALA A N 1
ATOM 1472 C CA . ALA A 1 189 ? 12.850 28.240 -8.989 1.00 49.78 189 ALA A CA 1
ATOM 1473 C C . ALA A 1 189 ? 14.350 27.898 -9.097 1.00 49.78 189 ALA A C 1
ATOM 1475 O O . ALA A 1 189 ? 15.170 28.585 -8.505 1.00 49.78 189 ALA A O 1
ATOM 1476 N N . ARG A 1 190 ? 14.742 26.862 -9.856 1.00 50.22 190 ARG A N 1
ATOM 1477 C CA . ARG A 1 190 ? 16.162 26.482 -10.025 1.00 50.22 190 ARG A CA 1
ATOM 1478 C C . ARG A 1 190 ? 16.863 27.166 -11.199 1.00 50.22 190 ARG A C 1
ATOM 1480 O O . ARG A 1 190 ? 18.063 26.988 -11.360 1.00 50.22 190 ARG A O 1
ATOM 1487 N N . SER A 1 191 ? 16.134 27.922 -12.021 1.00 50.03 191 SER A N 1
ATOM 1488 C CA . SER A 1 191 ? 16.691 28.582 -13.208 1.00 50.03 191 SER A CA 1
ATOM 1489 C C . SER A 1 191 ? 17.162 30.020 -12.956 1.00 50.03 191 SER A C 1
ATOM 1491 O O . SER A 1 191 ? 17.789 30.593 -13.843 1.00 50.03 191 SER A O 1
ATOM 1493 N N . ALA A 1 192 ? 16.862 30.619 -11.799 1.00 52.31 192 ALA A N 1
ATOM 1494 C CA . ALA A 1 192 ? 17.117 32.042 -11.554 1.00 52.31 192 ALA A CA 1
ATOM 1495 C C . ALA A 1 192 ? 18.486 32.350 -10.908 1.00 52.31 192 ALA A C 1
ATOM 1497 O O . ALA A 1 192 ? 18.975 33.462 -11.059 1.00 52.31 192 ALA A O 1
ATOM 1498 N N . ASP A 1 193 ? 19.153 31.375 -10.280 1.00 52.44 193 ASP A N 1
ATOM 1499 C CA . ASP A 1 193 ? 20.367 31.624 -9.475 1.00 52.44 193 ASP A CA 1
ATOM 1500 C C . ASP A 1 193 ? 21.699 31.392 -10.223 1.00 52.44 193 ASP A C 1
ATOM 1502 O O . ASP A 1 193 ? 22.740 31.205 -9.600 1.00 52.44 193 ASP A O 1
ATOM 1506 N N . SER A 1 194 ? 21.708 31.380 -11.563 1.00 51.25 194 SER A N 1
ATOM 1507 C CA . SER A 1 194 ? 22.932 31.109 -12.354 1.00 51.25 194 SER A CA 1
ATOM 1508 C C . SER A 1 194 ? 23.387 32.241 -13.283 1.00 51.25 194 SER A C 1
ATOM 1510 O O . SER A 1 194 ? 24.237 32.022 -14.141 1.00 51.25 194 SER A O 1
ATOM 1512 N N . GLN A 1 195 ? 22.877 33.464 -13.106 1.00 48.88 195 GLN A N 1
ATOM 1513 C CA . GLN A 1 195 ? 23.302 34.636 -13.885 1.00 48.88 195 GLN A CA 1
ATOM 1514 C C . GLN A 1 195 ? 23.692 35.823 -12.994 1.00 48.88 195 GLN A C 1
ATOM 1516 O O . GLN A 1 195 ? 23.099 36.890 -13.075 1.00 48.88 195 GLN A O 1
ATOM 1521 N N . THR A 1 196 ? 24.715 35.653 -12.160 1.00 55.09 196 THR A N 1
ATOM 1522 C CA . THR A 1 196 ? 25.532 36.778 -11.673 1.00 55.09 196 THR A CA 1
ATOM 1523 C C . THR A 1 196 ? 26.969 36.303 -11.496 1.00 55.09 196 THR A C 1
ATOM 1525 O O . THR A 1 196 ? 27.333 35.746 -10.459 1.00 55.09 196 THR A O 1
ATOM 1528 N N . SER A 1 197 ? 27.777 36.482 -12.535 1.00 54.62 197 SER A N 1
ATOM 1529 C CA . SER A 1 197 ? 29.243 36.524 -12.500 1.00 54.62 197 SER A CA 1
ATOM 1530 C C . SER A 1 197 ? 29.715 37.379 -13.664 1.00 54.62 197 SER A C 1
ATOM 1532 O O . SER A 1 197 ? 29.149 37.195 -14.765 1.00 54.62 197 SER A O 1
#

Radius of gyration: 18.03 Å; chains: 1; bounding box: 52×54×45 Å

InterPro domains:
  IPR036249 Thioredoxin-like superfamily [SSF52833] (3-127)

Organism: Cyanidium caldarium (NCBI:txid2771)

Sequence (197 aa):
MFAVYRGSWCAVCRAWLRRFLDVEPSLSDRLTQHDGVVYLVSAQDHDATAKNAARWGIAAVPRVTFLPDPDHALVEQWSAAGIARVQVSGLPGPASAYGHRYRRGIAQPALLIFVEGRCVYAWTSVPRWSNLGGATARPDPVEVLETLFRYLQEGGLGKQPAARIPDHPLKTWVFFRKILSGMLVSNGARSADSQTS

Foldseek 3Di:
DEWEDQDDVQPLSLVQVVLLQPAPVGNLVLCVVQVHAYEYEWLDDPVSQVVSCVVSVVVVRPRYGYDHDLPCPVQVVCVVVVNANFDFDLPDDPRNVCQVVGPRGITATKDWDDDPNDTLDIAYFDQDVVCVGRSQQDDRSRQQVVLVSVCVVVVVVPPNRPDDRDNDRPCSVVVVVVVVVVVVVVVVVVPPPPPDD